Protein AF-A0A7F8K2B3-F1 (afdb_monomer_lite)

Foldseek 3Di:
DAQPVCCLQAFNDPWQVPALFWKKWKKFQFPPPPVVNVPPDPDDPDPPQDAWDWDWDAFPVGDIDIFTWACPPPNTRITTAWMRFDDDSVDGQDPRSQSYANVHDDLVCFQHNVVQADDDDPPPPPPPTIDGDPCQQGGQGQKMKIWTAGHPDDPVCRVVRTLWIKMADGRCLVVQQRHSNSNCVVQPRGHPPDDPPPSWGDFTAMDTPDDDLVSVLVSTDPVSSVVPPPDDPPGRRPRPDTDDD

pLDDT: mean 71.12, std 21.43, range [23.73, 93.31]

Secondary structure (DSSP, 8-state):
---TTTTTTSS--S---S-TTEEEEEEEE--TT-GGGGGG--S------PPSEEEEEE-TT--EEEEEEE-SSTTS-EEEEEEEE-S-TTSTT-TT-TTS-SS-S-TT-TTTT-TTT--SS-TT---TT-EE-THHHH---S-EEEEEEETT--GGGHHHH-SEEEE--S--GGGTTSSHHHHHHHS---TTSS-TTTS-------EEEES-HHHHHHHS-HHHHHHHSSS-TT-----SS----

Sequence (245 aa):
MVPAFMEFISCPAESLYKEPFCALQYYTTCGWLNPRMQNRLHGLSTLVLSADGLYFLYTENGVIYQTFCDMTSGDGGWTLVASVHENHIPGKCTVGDRWSSQQGSTADCPEGDGNWASTFGSVEASASDTRLSPGYYDIQAQDLGMWHVPKKRPLQHWRNSSLLRYRTNTSFFPNLGHNLFGLYQKYPVKYGSGSCQTDNGPAIPLVYDFGDAEKTASYYSPVGQREYLLPKPSHQSFPALLGKV

Organism: Delphinapterus leucas (NCBI:txid9749)

InterPro domains:
  IPR036056 Fibrinogen-like, C-terminal [SSF56496] (50-213)

Structure (mmCIF, N/CA/C/O backbone):
data_AF-A0A7F8K2B3-F1
#
_entry.id   AF-A0A7F8K2B3-F1
#
loop_
_atom_site.group_PDB
_atom_site.id
_atom_site.type_symbol
_atom_site.label_atom_id
_atom_site.label_alt_id
_atom_site.label_comp_id
_atom_site.label_asym_id
_atom_site.label_entity_id
_atom_site.label_seq_id
_atom_site.pdbx_PDB_ins_code
_atom_site.Cartn_x
_atom_site.Cartn_y
_atom_site.Cartn_z
_atom_site.occupancy
_atom_site.B_iso_or_equiv
_atom_site.auth_seq_id
_atom_site.auth_comp_id
_atom_site.auth_asym_id
_atom_site.auth_atom_id
_atom_site.pdbx_PDB_model_num
ATOM 1 N N . MET A 1 1 ? 21.785 -3.515 0.812 1.00 23.73 1 MET A N 1
ATOM 2 C CA . MET A 1 1 ? 20.987 -4.608 0.224 1.00 23.73 1 MET A CA 1
ATOM 3 C C . MET A 1 1 ? 19.585 -4.417 0.771 1.00 23.73 1 MET A C 1
ATOM 5 O O . MET A 1 1 ? 19.396 -4.551 1.972 1.00 23.73 1 MET A O 1
ATOM 9 N N . VAL A 1 2 ? 18.707 -3.850 -0.056 1.00 25.59 2 VAL A N 1
ATOM 10 C CA . VAL A 1 2 ? 17.428 -3.251 0.348 1.00 25.59 2 VAL A CA 1
ATOM 11 C C . VAL A 1 2 ? 16.324 -4.178 -0.152 1.00 25.59 2 VAL A C 1
ATOM 13 O O . VAL A 1 2 ? 16.255 -4.406 -1.360 1.00 25.59 2 VAL A O 1
ATOM 16 N N . PRO A 1 3 ? 15.484 -4.749 0.722 1.00 27.91 3 PRO A N 1
ATOM 17 C CA . PRO A 1 3 ? 14.438 -5.643 0.270 1.00 27.91 3 PRO A CA 1
ATOM 18 C C . PRO A 1 3 ? 13.386 -4.860 -0.547 1.00 27.91 3 PRO A C 1
ATOM 20 O O . PRO A 1 3 ? 12.628 -4.151 0.078 1.00 27.91 3 PRO A O 1
ATOM 23 N N . ALA A 1 4 ? 13.273 -5.055 -1.874 1.00 28.14 4 ALA A N 1
ATOM 24 C CA . ALA A 1 4 ? 12.148 -4.847 -2.835 1.00 28.14 4 ALA A CA 1
ATOM 25 C C . ALA A 1 4 ? 10.791 -4.217 -2.412 1.00 28.14 4 ALA A C 1
ATOM 27 O O . ALA A 1 4 ? 10.156 -3.567 -3.232 1.00 28.14 4 ALA A O 1
ATOM 28 N N . PHE A 1 5 ? 10.296 -4.357 -1.179 1.00 30.11 5 PHE A N 1
ATOM 29 C CA . PHE A 1 5 ? 9.207 -3.498 -0.677 1.00 30.11 5 PHE A CA 1
ATOM 30 C C . PHE A 1 5 ? 9.721 -2.101 -0.288 1.00 30.11 5 PHE A C 1
ATOM 32 O O . PHE A 1 5 ? 9.102 -1.071 -0.540 1.00 30.11 5 PHE A O 1
ATOM 39 N N . MET A 1 6 ? 10.927 -2.081 0.262 1.00 31.81 6 MET A N 1
ATOM 40 C CA . MET A 1 6 ? 11.729 -0.924 0.607 1.00 31.81 6 MET A CA 1
ATOM 41 C C . MET A 1 6 ? 12.229 -0.158 -0.630 1.00 31.81 6 MET A C 1
ATOM 43 O O . MET A 1 6 ? 12.747 0.937 -0.473 1.00 31.81 6 MET A O 1
ATOM 47 N N . GLU A 1 7 ? 12.021 -0.659 -1.851 1.00 31.80 7 GLU A N 1
ATOM 48 C CA . GLU A 1 7 ? 12.250 0.099 -3.092 1.00 31.80 7 GLU A CA 1
ATOM 49 C C . GLU A 1 7 ? 11.193 1.144 -3.421 1.00 31.80 7 GLU A C 1
ATOM 51 O O . GLU A 1 7 ? 11.458 2.051 -4.199 1.00 31.80 7 GLU A O 1
ATOM 56 N N . PHE A 1 8 ? 9.982 1.019 -2.885 1.00 33.41 8 PHE A N 1
ATOM 57 C CA . PHE A 1 8 ? 9.014 2.109 -3.002 1.00 33.41 8 PHE A CA 1
ATOM 58 C C . PHE A 1 8 ? 9.262 3.192 -1.947 1.00 33.41 8 PHE A C 1
ATOM 60 O O . PHE A 1 8 ? 8.820 4.327 -2.098 1.00 33.41 8 PHE A O 1
ATOM 67 N N . ILE A 1 9 ? 9.959 2.820 -0.871 1.00 38.56 9 ILE A N 1
ATOM 68 C CA . ILE A 1 9 ? 10.226 3.655 0.302 1.00 38.56 9 ILE A CA 1
ATOM 69 C C . ILE A 1 9 ? 11.596 4.349 0.186 1.00 38.56 9 ILE A C 1
ATOM 71 O O . ILE A 1 9 ? 11.763 5.490 0.603 1.00 38.56 9 ILE A O 1
ATOM 75 N N . SER A 1 10 ? 12.572 3.681 -0.422 1.00 37.91 10 SER A N 1
ATOM 76 C CA . SER A 1 10 ? 13.893 4.210 -0.775 1.00 37.91 10 SER A CA 1
ATOM 77 C C . SER A 1 10 ? 13.885 4.441 -2.277 1.00 37.91 10 SER A C 1
ATOM 79 O O . SER A 1 10 ? 13.466 3.523 -2.969 1.00 37.91 10 SER A O 1
ATOM 81 N N . CYS A 1 11 ? 14.328 5.608 -2.771 1.00 39.31 11 CYS A N 1
ATOM 82 C CA . CYS A 1 11 ? 14.334 5.970 -4.201 1.00 39.31 11 CYS A CA 1
ATOM 83 C C . CYS A 1 11 ? 14.492 4.729 -5.112 1.00 39.31 11 CYS A C 1
ATOM 85 O O . CYS A 1 11 ? 15.472 4.000 -4.918 1.00 39.31 11 CYS A O 1
ATOM 87 N N . PRO A 1 12 ? 13.591 4.476 -6.081 1.00 41.47 12 PRO A N 1
ATOM 88 C CA . PRO A 1 12 ? 13.464 3.171 -6.726 1.00 41.47 12 PRO A CA 1
ATOM 89 C C . PRO A 1 12 ? 14.806 2.655 -7.245 1.00 41.47 12 PRO A C 1
ATOM 91 O O . PRO A 1 12 ? 15.387 3.215 -8.183 1.00 41.47 12 PRO A O 1
ATOM 94 N N . ALA A 1 13 ? 15.304 1.579 -6.643 1.00 33.47 13 ALA A N 1
ATOM 95 C CA . ALA A 1 13 ? 16.547 0.924 -7.022 1.00 33.47 13 ALA A CA 1
ATOM 96 C C . ALA A 1 13 ? 16.260 -0.290 -7.918 1.00 33.47 13 ALA A C 1
ATOM 98 O O . ALA A 1 13 ? 16.621 -1.415 -7.600 1.00 33.47 13 ALA A O 1
ATOM 99 N N . GLU A 1 14 ? 15.674 -0.034 -9.089 1.00 40.28 14 GLU A N 1
ATOM 100 C CA . GLU A 1 14 ? 15.778 -0.934 -10.247 1.00 40.28 14 GLU A CA 1
ATOM 101 C C . GLU A 1 14 ? 15.221 -2.375 -10.097 1.00 40.28 14 GLU A C 1
ATOM 103 O O . GLU A 1 14 ? 15.633 -3.244 -10.850 1.00 40.28 14 GLU A O 1
ATOM 108 N N . SER A 1 15 ? 14.273 -2.697 -9.210 1.00 36.72 15 SER A N 1
ATOM 109 C CA . SER A 1 15 ? 13.829 -4.096 -8.987 1.00 36.72 15 SER A CA 1
ATOM 110 C C . SER A 1 15 ? 12.418 -4.472 -9.454 1.00 36.72 15 SER A C 1
ATOM 112 O O . SER A 1 15 ? 12.051 -5.647 -9.357 1.00 36.72 15 SER A O 1
ATOM 114 N N . LEU A 1 16 ? 11.658 -3.578 -10.096 1.00 42.31 16 LEU A N 1
ATOM 115 C CA . LEU A 1 16 ? 10.425 -3.955 -10.814 1.00 42.31 16 LEU A CA 1
ATOM 116 C C . LEU A 1 16 ? 10.703 -4.206 -12.299 1.00 42.31 16 LEU A C 1
ATOM 118 O O . LEU A 1 16 ? 10.300 -3.446 -13.176 1.00 42.31 16 LEU A O 1
ATOM 122 N N . TYR A 1 17 ? 11.407 -5.297 -12.590 1.00 40.28 17 TYR A N 1
ATOM 123 C CA . TYR A 1 17 ? 11.901 -5.603 -13.938 1.00 40.28 17 TYR A CA 1
ATOM 124 C C . TYR A 1 17 ? 10.868 -6.198 -14.912 1.00 40.28 17 TYR A C 1
ATOM 126 O O . TYR A 1 17 ? 11.250 -6.599 -16.012 1.00 40.28 17 TYR A O 1
ATOM 134 N N . LYS A 1 18 ? 9.573 -6.272 -14.569 1.00 39.53 18 LYS A N 1
ATOM 135 C CA . LYS A 1 18 ? 8.566 -6.821 -15.503 1.00 39.53 18 LYS A CA 1
ATOM 136 C C . LYS A 1 18 ? 7.342 -5.963 -15.784 1.00 39.53 18 LYS A C 1
ATOM 138 O O . LYS A 1 18 ? 6.844 -6.038 -16.897 1.00 39.53 18 LYS A O 1
ATOM 143 N N . GLU A 1 19 ? 6.895 -5.112 -14.866 1.00 42.53 19 GLU A N 1
ATOM 144 C CA . GLU A 1 19 ? 5.751 -4.222 -15.115 1.00 42.53 19 GLU A CA 1
ATOM 145 C C . GLU A 1 19 ? 5.964 -2.884 -14.380 1.00 42.53 19 GLU A C 1
ATOM 147 O O . GLU A 1 19 ? 5.410 -2.678 -13.298 1.00 42.53 19 GLU A O 1
ATOM 152 N N . PRO A 1 20 ? 6.750 -1.940 -14.942 1.00 46.56 20 PRO A N 1
ATOM 153 C CA . PRO A 1 20 ? 7.065 -0.637 -14.325 1.00 46.56 20 PRO A CA 1
ATOM 154 C C . PRO A 1 20 ? 5.853 0.313 -14.213 1.00 46.56 20 PRO A C 1
ATOM 156 O O . PRO A 1 20 ? 5.967 1.518 -13.959 1.00 46.56 20 PRO A O 1
ATOM 159 N N . PHE A 1 21 ? 4.654 -0.219 -14.427 1.00 51.66 21 PHE A N 1
ATOM 160 C CA . PHE A 1 21 ? 3.429 0.527 -14.601 1.00 51.66 21 PHE A CA 1
ATOM 161 C C . PHE A 1 21 ? 2.335 0.089 -13.639 1.00 51.66 21 PHE A C 1
ATOM 163 O O . PHE A 1 21 ? 1.180 0.182 -14.017 1.00 51.66 21 PHE A O 1
ATOM 170 N N . CYS A 1 22 ? 2.638 -0.364 -12.422 1.00 53.31 22 CYS A N 1
ATOM 171 C CA . CYS A 1 22 ? 1.600 -0.608 -11.416 1.00 53.31 22 CYS A CA 1
ATOM 172 C C . CYS A 1 22 ? 1.573 0.480 -10.339 1.00 53.31 22 CYS A C 1
ATOM 174 O O . CYS A 1 22 ? 2.610 1.010 -9.948 1.00 53.31 22 CYS A O 1
ATOM 176 N N . ALA A 1 23 ? 0.367 0.818 -9.890 1.00 56.75 23 ALA A N 1
ATOM 177 C CA . ALA A 1 23 ? 0.111 1.550 -8.663 1.00 56.75 23 ALA A CA 1
ATOM 178 C C . ALA A 1 23 ? -0.239 0.548 -7.560 1.00 56.75 23 ALA A C 1
ATOM 180 O O . ALA A 1 23 ? -0.966 -0.424 -7.799 1.00 56.75 23 ALA A O 1
ATOM 181 N N . LEU A 1 24 ? 0.273 0.798 -6.360 1.00 66.44 24 LEU A N 1
ATOM 182 C CA . LEU A 1 24 ? 0.018 -0.025 -5.190 1.00 66.44 24 LEU A CA 1
ATOM 183 C C . LEU A 1 24 ? -1.040 0.642 -4.325 1.00 66.44 24 LEU A C 1
ATOM 185 O O . LEU A 1 24 ? -0.813 1.721 -3.782 1.00 66.44 24 LEU A O 1
ATOM 189 N N . GLN A 1 25 ? -2.198 0.007 -4.216 1.00 62.94 25 GLN A N 1
ATOM 190 C CA . GLN A 1 25 ? -3.338 0.535 -3.481 1.00 62.94 25 GLN A CA 1
ATOM 191 C C . GLN A 1 25 ? -3.422 -0.126 -2.110 1.00 62.94 25 GLN A C 1
ATOM 193 O O . GLN A 1 25 ? -3.485 -1.353 -2.022 1.00 62.94 25 GLN A O 1
ATOM 198 N N . TYR A 1 26 ? -3.441 0.689 -1.057 1.00 68.19 26 TYR A N 1
ATOM 199 C CA . TYR A 1 26 ? -3.565 0.249 0.327 1.00 68.19 26 TYR A CA 1
ATOM 200 C C . TYR A 1 26 ? -5.007 0.385 0.783 1.00 68.19 26 TYR A C 1
ATOM 202 O O . TYR A 1 26 ? -5.583 1.478 0.793 1.00 68.19 26 TYR A O 1
ATOM 210 N N . TYR A 1 27 ? -5.557 -0.742 1.196 1.00 72.50 27 TYR A N 1
ATOM 211 C CA . TYR A 1 27 ? -6.891 -0.876 1.733 1.00 72.50 27 TYR A CA 1
ATOM 212 C C . TYR A 1 27 ? -6.814 -1.228 3.202 1.00 72.50 27 TYR A C 1
ATOM 214 O O . TYR A 1 27 ? -5.945 -1.985 3.621 1.00 72.50 27 TYR A O 1
ATOM 222 N N . THR A 1 28 ? -7.750 -0.731 3.988 1.00 74.88 28 THR A N 1
ATOM 223 C CA . THR A 1 28 ? -7.839 -1.092 5.395 1.00 74.88 28 THR A CA 1
ATOM 224 C C . THR A 1 28 ? -9.247 -1.532 5.739 1.00 74.88 28 THR A C 1
ATOM 226 O O . THR A 1 28 ? -10.205 -1.054 5.129 1.00 74.88 28 THR A O 1
ATOM 229 N N . THR A 1 29 ? -9.392 -2.464 6.677 1.00 71.69 29 THR A N 1
ATOM 230 C CA . THR A 1 29 ? -10.722 -2.865 7.148 1.00 71.69 29 THR A CA 1
ATOM 231 C C . THR A 1 29 ? -11.428 -1.648 7.718 1.00 71.69 29 THR A C 1
ATOM 233 O O . THR A 1 29 ? -10.889 -0.951 8.581 1.00 71.69 29 THR A O 1
ATOM 236 N N . CYS A 1 30 ? -12.631 -1.386 7.243 1.00 62.53 30 CYS A N 1
ATOM 237 C CA . CYS A 1 30 ? -13.380 -0.230 7.660 1.00 62.53 30 CYS A CA 1
ATOM 238 C C . CYS A 1 30 ? -13.959 -0.440 9.061 1.00 62.53 30 CYS A C 1
ATOM 240 O O . CYS A 1 30 ? -14.624 -1.439 9.338 1.00 62.53 30 CYS A O 1
ATOM 242 N N . GLY A 1 31 ? -13.793 0.561 9.921 1.00 50.34 31 GLY A N 1
ATOM 243 C CA . GLY A 1 31 ? -14.458 0.658 11.218 1.00 50.34 31 GLY A CA 1
ATOM 244 C C . GLY A 1 31 ? -15.952 1.008 11.126 1.00 50.34 31 GLY A C 1
ATOM 245 O O . GLY A 1 31 ? -16.440 1.752 11.972 1.00 50.34 31 GLY A O 1
ATOM 246 N N . TRP A 1 32 ? -16.705 0.486 10.142 1.00 45.00 32 TRP A N 1
ATOM 247 C CA . TRP A 1 32 ? -18.171 0.673 10.037 1.00 45.00 32 TRP A CA 1
ATOM 248 C C . TRP A 1 32 ? -18.938 0.189 11.288 1.00 45.00 32 TRP A C 1
ATOM 250 O O . TRP A 1 32 ? -20.127 0.460 11.430 1.00 45.00 32 TRP A O 1
ATOM 260 N N . LEU A 1 33 ? -18.270 -0.485 12.229 1.00 43.25 33 LEU A N 1
ATOM 261 C CA . LEU A 1 33 ? -18.825 -0.946 13.500 1.00 43.25 33 LEU A CA 1
ATOM 262 C C . LEU A 1 33 ? -18.466 -0.033 14.683 1.00 43.25 33 LEU A C 1
ATOM 264 O O . LEU A 1 33 ? -18.217 -0.517 15.783 1.00 43.25 33 LEU A O 1
ATOM 268 N N . ASN A 1 34 ? -18.477 1.291 14.510 1.00 34.19 34 ASN A N 1
ATOM 269 C CA . ASN A 1 34 ? -18.675 2.160 15.669 1.00 34.19 34 ASN A CA 1
ATOM 270 C C . ASN A 1 34 ? -20.150 1.996 16.116 1.00 34.19 34 ASN A C 1
ATOM 272 O O . ASN A 1 34 ? -21.043 2.342 15.334 1.00 34.19 34 ASN A O 1
ATOM 276 N N . PRO A 1 35 ? -20.461 1.479 17.325 1.00 34.00 35 PRO A N 1
ATOM 277 C CA . PRO A 1 35 ? -21.828 1.101 17.723 1.00 34.00 35 PRO A CA 1
ATOM 278 C C . PRO A 1 35 ? -22.864 2.234 17.636 1.00 34.00 35 PRO A C 1
ATOM 280 O O . PRO A 1 35 ? -24.068 1.989 17.604 1.00 34.00 35 PRO A O 1
ATOM 283 N N . ARG A 1 36 ? -22.421 3.496 17.551 1.00 35.16 36 ARG A N 1
ATOM 284 C CA . ARG A 1 36 ? -23.303 4.658 17.361 1.00 35.16 36 ARG A CA 1
ATOM 285 C C . ARG A 1 36 ? -23.937 4.751 15.967 1.00 35.16 36 ARG A C 1
ATOM 287 O O . ARG A 1 36 ? -24.919 5.475 15.828 1.00 35.16 36 ARG A O 1
ATOM 294 N N . MET A 1 37 ? -23.436 4.031 14.958 1.00 37.59 37 MET A N 1
ATOM 295 C CA . MET A 1 37 ? -24.056 3.985 13.623 1.00 37.59 37 MET A CA 1
ATOM 296 C C . MET A 1 37 ? -25.189 2.954 13.493 1.00 37.59 37 MET A C 1
ATOM 298 O O . MET A 1 37 ? -26.006 3.083 12.587 1.00 37.59 37 MET A O 1
ATOM 302 N N . GLN A 1 38 ? -25.310 1.978 14.403 1.00 37.34 38 GLN A N 1
ATOM 303 C CA . GLN A 1 38 ? -26.416 1.005 14.364 1.00 37.34 38 GLN A CA 1
ATOM 304 C C . GLN A 1 38 ? -27.746 1.578 14.887 1.00 37.34 38 GLN A C 1
ATOM 306 O O . GLN A 1 38 ? -28.815 1.131 14.479 1.00 37.34 38 GLN A O 1
ATOM 311 N N . ASN A 1 39 ? -27.718 2.628 15.714 1.00 30.56 39 ASN A N 1
ATOM 312 C CA . ASN A 1 39 ? -28.915 3.132 16.405 1.00 30.56 39 ASN A CA 1
ATOM 313 C C . ASN A 1 39 ? -29.742 4.176 15.632 1.00 30.56 39 ASN A C 1
ATOM 315 O O . ASN A 1 39 ? -30.482 4.947 16.242 1.00 30.56 39 ASN A O 1
ATOM 319 N N . ARG A 1 40 ? -29.668 4.216 14.295 1.00 36.53 40 ARG A N 1
ATOM 320 C CA . ARG A 1 40 ? -30.590 5.050 13.493 1.00 36.53 40 ARG A CA 1
ATOM 321 C C . ARG A 1 40 ? -31.327 4.349 12.357 1.00 36.53 40 ARG A C 1
ATOM 323 O O . ARG A 1 40 ? -31.965 5.024 11.560 1.00 36.53 40 ARG A O 1
ATOM 330 N N . LEU A 1 41 ? -31.335 3.018 12.341 1.00 37.34 41 LEU A N 1
ATOM 331 C CA . LEU A 1 41 ? -32.269 2.227 11.537 1.00 37.34 41 LEU A CA 1
ATOM 332 C C . LEU A 1 41 ? -32.789 1.061 12.387 1.00 37.34 41 LEU A C 1
ATOM 334 O O . LEU A 1 41 ? -32.441 -0.099 12.186 1.00 37.34 41 LEU A O 1
ATOM 338 N N . HIS A 1 42 ? -33.616 1.378 13.386 1.00 37.00 42 HIS A N 1
ATOM 339 C CA . HIS A 1 42 ? -34.438 0.357 14.026 1.00 37.00 42 HIS A CA 1
ATOM 340 C C . HIS A 1 42 ? -35.425 -0.189 12.991 1.00 37.00 42 HIS A C 1
ATOM 342 O O . HIS A 1 42 ? -36.345 0.510 12.578 1.00 37.00 42 HIS A O 1
ATOM 348 N N . GLY A 1 43 ? -35.226 -1.451 12.613 1.00 34.12 43 GLY A N 1
ATOM 349 C CA . GLY A 1 43 ? -36.207 -2.240 11.876 1.00 34.12 43 GLY A CA 1
ATOM 350 C C . GLY A 1 43 ? -35.921 -2.377 10.386 1.00 34.12 43 GLY A C 1
ATOM 351 O O . GLY A 1 43 ? -36.659 -1.834 9.582 1.00 34.12 43 GLY A O 1
ATOM 352 N N . LEU A 1 44 ? -34.882 -3.133 10.027 1.00 34.78 44 LEU A N 1
ATOM 353 C CA . LEU A 1 44 ? -34.937 -4.187 9.004 1.00 34.78 44 LEU A CA 1
ATOM 354 C C . LEU A 1 44 ? -33.577 -4.908 8.993 1.00 34.78 44 LEU A C 1
ATOM 356 O O . LEU A 1 44 ? -32.559 -4.336 8.612 1.00 34.78 44 LEU A O 1
ATOM 360 N N . SER A 1 45 ? -33.551 -6.178 9.407 1.00 40.50 45 SER A N 1
ATOM 361 C CA . SER A 1 45 ? -32.411 -7.083 9.197 1.00 40.50 45 SER A CA 1
ATOM 362 C C . SER A 1 45 ? -32.397 -7.544 7.735 1.00 40.50 45 SER A C 1
ATOM 364 O O . SER A 1 45 ? -32.617 -8.705 7.407 1.00 40.50 45 SER A O 1
ATOM 366 N N . THR A 1 46 ? -32.202 -6.597 6.826 1.00 38.28 46 THR A N 1
ATOM 367 C CA . THR A 1 46 ? -31.807 -6.873 5.447 1.00 38.28 46 THR A CA 1
ATOM 368 C C . THR A 1 46 ? -30.310 -6.653 5.375 1.00 38.28 46 THR A C 1
ATOM 370 O O . THR A 1 46 ? -29.846 -5.535 5.591 1.00 38.28 46 THR A O 1
ATOM 373 N N . LEU A 1 47 ? -29.556 -7.718 5.089 1.00 45.06 47 LEU A N 1
ATOM 374 C CA . LEU A 1 47 ? -28.180 -7.617 4.608 1.00 45.06 47 LEU A CA 1
ATOM 375 C C . LEU A 1 47 ? -28.193 -6.682 3.395 1.00 45.06 47 LEU A C 1
ATOM 377 O O . LEU A 1 47 ? -28.582 -7.080 2.298 1.00 45.06 47 LEU A O 1
ATOM 381 N N . VAL A 1 48 ? -27.832 -5.417 3.599 1.00 50.09 48 VAL A N 1
ATOM 382 C CA . VAL A 1 48 ? -27.568 -4.511 2.488 1.00 50.09 48 VAL A CA 1
ATOM 383 C C . VAL A 1 48 ? -26.277 -5.019 1.867 1.00 50.09 48 VAL A C 1
ATOM 385 O O . VAL A 1 48 ? -25.193 -4.778 2.395 1.00 50.09 48 VAL A O 1
ATOM 388 N N . LEU A 1 49 ? -26.399 -5.776 0.775 1.00 56.28 49 LEU A N 1
ATOM 389 C CA . LEU A 1 49 ? -25.276 -6.088 -0.101 1.00 56.28 49 LEU A CA 1
ATOM 390 C C . LEU A 1 49 ? -24.810 -4.764 -0.708 1.00 56.28 49 LEU A C 1
ATOM 392 O O . LEU A 1 49 ? -25.333 -4.289 -1.713 1.00 56.28 49 LEU A O 1
ATOM 396 N N . SER A 1 50 ? -23.878 -4.118 -0.021 1.00 79.69 50 SER A N 1
ATOM 397 C CA . SER A 1 50 ? -23.198 -2.932 -0.513 1.00 79.69 50 SER A CA 1
ATOM 398 C C . SER A 1 50 ? -22.251 -3.376 -1.626 1.00 79.69 50 SER A C 1
ATOM 400 O O . SER A 1 50 ? -21.486 -4.319 -1.455 1.00 79.69 50 SER A O 1
ATOM 402 N N . ALA A 1 51 ? -22.357 -2.750 -2.797 1.00 89.88 51 ALA A N 1
ATOM 403 C CA . ALA A 1 51 ? -21.487 -3.039 -3.932 1.00 89.88 51 ALA A CA 1
ATOM 404 C C . ALA A 1 51 ? -20.185 -2.233 -3.833 1.00 89.88 51 ALA A C 1
ATOM 406 O O . ALA A 1 51 ? -20.146 -1.184 -3.185 1.00 89.88 51 ALA A O 1
ATOM 407 N N . ASP A 1 52 ? -19.132 -2.683 -4.513 1.00 88.50 52 ASP A N 1
ATOM 408 C CA . ASP A 1 52 ? -17.924 -1.872 -4.661 1.00 88.50 52 ASP A CA 1
ATOM 409 C C . ASP A 1 52 ? -18.258 -0.504 -5.268 1.00 88.50 52 ASP A C 1
ATOM 411 O O . ASP A 1 52 ? -19.078 -0.399 -6.185 1.00 88.50 52 ASP A O 1
ATOM 415 N N . GLY A 1 53 ? -17.595 0.553 -4.808 1.00 85.50 53 GLY A N 1
ATOM 416 C CA . GLY A 1 53 ? -17.874 1.884 -5.335 1.00 85.50 53 GLY A CA 1
ATOM 417 C C . GLY A 1 53 ? -17.289 3.017 -4.516 1.00 85.50 53 GLY A C 1
ATOM 418 O O . GLY A 1 53 ? -16.503 2.803 -3.599 1.00 85.50 53 GLY A O 1
ATOM 419 N N . LEU A 1 54 ? -17.657 4.243 -4.883 1.00 85.88 54 LEU A N 1
ATOM 420 C CA . LEU A 1 54 ? -17.275 5.444 -4.150 1.00 85.88 54 LEU A CA 1
ATOM 421 C C . LEU A 1 54 ? -18.291 5.732 -3.042 1.00 85.88 54 LEU A C 1
ATOM 423 O O . LEU A 1 54 ? -19.479 5.884 -3.315 1.00 85.88 54 LEU A O 1
ATOM 427 N N . TYR A 1 55 ? -17.798 5.875 -1.817 1.00 84.31 55 TYR A N 1
ATOM 428 C CA . TYR A 1 55 ? -18.581 6.192 -0.626 1.00 84.31 55 TYR A CA 1
ATOM 429 C C . TYR A 1 55 ? -18.035 7.455 0.037 1.00 84.31 55 TYR A C 1
ATOM 431 O O . TYR A 1 55 ? -16.830 7.714 0.004 1.00 84.31 55 TYR A O 1
ATOM 439 N N . PHE A 1 56 ? -18.923 8.244 0.641 1.00 85.31 56 PHE A N 1
ATOM 440 C CA . PHE A 1 56 ? -18.529 9.324 1.542 1.00 85.31 56 PHE A CA 1
ATOM 441 C C . PHE A 1 56 ? -18.329 8.767 2.949 1.00 85.31 56 PHE A C 1
ATOM 443 O O . PHE A 1 56 ? -19.197 8.067 3.467 1.00 85.31 56 PHE A O 1
ATOM 450 N N . LEU A 1 57 ? -17.197 9.105 3.555 1.00 84.50 57 LEU A N 1
ATOM 451 C CA . LEU A 1 57 ? -16.836 8.786 4.930 1.00 84.50 57 LEU A CA 1
ATOM 452 C C . LEU A 1 57 ? -16.585 10.085 5.698 1.00 84.50 57 LEU A C 1
ATOM 454 O O . LEU A 1 57 ? -16.345 11.140 5.105 1.00 84.50 57 LEU A O 1
ATOM 458 N N . TYR A 1 58 ? -16.631 9.996 7.022 1.00 86.19 58 TYR A N 1
ATOM 459 C CA . TYR A 1 58 ? -16.303 11.091 7.923 1.00 86.19 58 TYR A CA 1
ATOM 460 C C . TYR A 1 58 ? -15.267 10.625 8.939 1.00 86.19 58 TYR A C 1
ATOM 462 O O . TYR A 1 58 ? -15.346 9.500 9.432 1.00 86.19 58 TYR A O 1
ATOM 470 N N . THR A 1 59 ? -14.297 11.485 9.227 1.00 85.00 59 THR A N 1
ATOM 471 C CA . THR A 1 59 ? -13.321 11.235 10.292 1.00 85.00 59 THR A CA 1
ATOM 472 C C . THR A 1 59 ? -13.923 11.475 11.673 1.00 85.00 59 THR A C 1
ATOM 474 O O . THR A 1 59 ? -15.003 12.065 11.786 1.00 85.00 59 THR A O 1
ATOM 477 N N . GLU A 1 60 ? -13.213 11.090 12.737 1.00 85.88 60 GLU A N 1
ATOM 478 C CA . GLU A 1 60 ? -13.618 11.405 14.117 1.00 85.88 60 GLU A CA 1
ATOM 479 C C . GLU A 1 60 ? -13.794 12.921 14.327 1.00 85.88 60 GLU A C 1
ATOM 481 O O . GLU A 1 60 ? -14.748 13.365 14.966 1.00 85.88 60 GLU A O 1
ATOM 486 N N . ASN A 1 61 ? -12.936 13.722 13.689 1.00 86.50 61 ASN A N 1
ATOM 487 C CA . ASN A 1 61 ? -12.977 15.187 13.731 1.00 86.50 61 ASN A CA 1
ATOM 488 C C . ASN A 1 61 ? -13.969 15.818 12.731 1.00 86.50 61 ASN A C 1
ATOM 490 O O . ASN A 1 61 ? -13.981 17.036 12.563 1.00 86.50 61 ASN A O 1
ATOM 494 N N . GLY A 1 62 ? -14.789 15.019 12.040 1.00 83.81 62 GLY A N 1
ATOM 495 C CA . GLY A 1 62 ? -15.838 15.509 11.141 1.00 83.81 62 GLY A CA 1
ATOM 496 C C . GLY A 1 62 ? -15.377 15.911 9.735 1.00 83.81 62 GLY A C 1
ATOM 497 O O . GLY A 1 62 ? -16.138 16.554 9.013 1.00 83.81 62 GLY A O 1
ATOM 498 N N . VAL A 1 63 ? -14.167 15.532 9.307 1.00 85.12 63 VAL A N 1
ATOM 499 C CA . VAL A 1 63 ? -13.706 15.755 7.925 1.00 85.12 63 VAL A CA 1
ATOM 500 C C . VAL A 1 63 ? -14.425 14.783 7.001 1.00 85.12 63 VAL A C 1
ATOM 502 O O . VAL A 1 63 ? -14.288 13.571 7.150 1.00 85.12 63 VAL A O 1
ATOM 505 N N . ILE A 1 64 ? -15.161 15.311 6.025 1.00 83.56 64 ILE A N 1
ATOM 506 C CA . ILE A 1 64 ? -15.864 14.513 5.019 1.00 83.56 64 ILE A CA 1
ATOM 507 C C . ILE A 1 64 ? -14.935 14.272 3.830 1.00 83.56 64 ILE A C 1
ATOM 509 O O . ILE A 1 64 ? -14.362 15.212 3.282 1.00 83.56 64 ILE A O 1
ATOM 513 N N . TYR A 1 65 ? -14.812 13.020 3.397 1.00 80.81 65 TYR A N 1
ATOM 514 C CA . TYR A 1 65 ? -14.036 12.653 2.215 1.00 80.81 65 TYR A CA 1
ATOM 515 C C . TYR A 1 65 ? -14.700 11.505 1.458 1.00 80.81 65 TYR A C 1
ATOM 517 O O . TYR A 1 65 ? -15.368 10.655 2.039 1.00 80.81 65 TYR A O 1
ATOM 525 N N . GLN A 1 66 ? -14.521 11.475 0.139 1.00 84.12 66 GLN A N 1
ATOM 526 C CA . GLN A 1 66 ? -15.007 10.385 -0.701 1.00 84.12 66 GLN A CA 1
ATOM 527 C C . GLN A 1 66 ? -13.873 9.405 -0.982 1.00 84.12 66 GLN A C 1
ATOM 529 O O . GLN A 1 66 ? -12.787 9.830 -1.379 1.00 84.12 66 GLN A O 1
ATOM 534 N N . THR A 1 67 ? -14.105 8.102 -0.842 1.00 84.50 67 THR A N 1
ATOM 535 C CA . THR A 1 67 ? -13.123 7.074 -1.211 1.00 84.50 67 THR A CA 1
ATOM 536 C C . THR A 1 67 ? -13.752 5.807 -1.766 1.00 84.50 67 THR A C 1
ATOM 538 O O . THR A 1 67 ? -14.964 5.627 -1.703 1.00 84.50 67 THR A O 1
ATOM 541 N N . PHE A 1 68 ? -12.927 4.962 -2.384 1.00 85.88 68 PHE A N 1
ATOM 542 C CA . PHE A 1 68 ? -13.367 3.682 -2.921 1.00 85.88 68 PHE A CA 1
ATOM 543 C C . PHE A 1 68 ? -13.444 2.641 -1.802 1.00 85.88 68 PHE A C 1
ATOM 545 O O . PHE A 1 68 ? -12.480 2.467 -1.052 1.00 85.88 68 PHE A O 1
ATOM 552 N N . CYS A 1 69 ? -14.574 1.945 -1.719 1.00 88.25 69 CYS A N 1
ATOM 553 C CA . CYS A 1 69 ? -14.763 0.795 -0.850 1.00 88.25 69 CYS A CA 1
ATOM 554 C C . CYS A 1 69 ? -14.846 -0.477 -1.692 1.00 88.25 69 CYS A C 1
ATOM 556 O O . CYS A 1 69 ? -15.650 -0.569 -2.621 1.00 88.25 69 CYS A O 1
ATOM 558 N N . ASP A 1 70 ? -14.016 -1.450 -1.338 1.00 88.62 70 ASP A N 1
ATOM 559 C CA . ASP A 1 70 ? -14.096 -2.825 -1.802 1.00 88.62 70 ASP A CA 1
ATOM 560 C C . ASP A 1 70 ? -14.997 -3.605 -0.835 1.00 88.62 70 ASP A C 1
ATOM 562 O O . ASP A 1 70 ? -14.656 -3.864 0.320 1.00 88.62 70 ASP A O 1
ATOM 566 N N . MET A 1 71 ? -16.184 -3.947 -1.324 1.00 92.31 71 MET A N 1
ATOM 567 C CA . MET A 1 71 ? -17.232 -4.630 -0.574 1.00 92.31 71 MET A CA 1
ATOM 568 C C . MET A 1 71 ? -17.336 -6.110 -0.953 1.00 92.31 71 MET A C 1
ATOM 570 O O . MET A 1 71 ? -18.329 -6.749 -0.628 1.00 92.31 71 MET A O 1
ATOM 574 N N . THR A 1 72 ? -16.323 -6.664 -1.634 1.00 92.06 72 THR A N 1
ATOM 575 C CA . THR A 1 72 ? -16.359 -8.065 -2.088 1.00 92.06 72 THR A CA 1
ATOM 576 C C . THR A 1 72 ? -15.149 -8.897 -1.663 1.00 92.06 72 THR A C 1
ATOM 578 O O . THR A 1 72 ? -15.283 -10.112 -1.572 1.00 92.06 72 THR A O 1
ATOM 581 N N . SER A 1 73 ? -13.958 -8.323 -1.440 1.00 88.81 73 SER A N 1
ATOM 582 C CA . SER A 1 73 ? -12.810 -9.135 -0.992 1.00 88.81 73 SER A CA 1
ATOM 583 C C . SER A 1 73 ? -13.028 -9.635 0.439 1.00 88.81 73 SER A C 1
ATOM 585 O O . SER A 1 73 ? -13.290 -8.844 1.347 1.00 88.81 73 SER A O 1
ATOM 587 N N . GLY A 1 74 ? -12.907 -10.947 0.661 1.00 88.94 74 GLY A N 1
ATOM 588 C CA . GLY A 1 74 ? -13.322 -11.564 1.925 1.00 88.94 74 GLY A CA 1
ATOM 589 C C . GLY A 1 74 ? -14.811 -11.321 2.185 1.00 88.94 74 GLY A C 1
ATOM 590 O O . GLY A 1 74 ? -15.636 -11.622 1.330 1.00 88.94 74 GLY A O 1
ATOM 591 N N . ASP A 1 75 ? -15.129 -10.722 3.332 1.00 87.25 75 ASP A N 1
ATOM 592 C CA . ASP A 1 75 ? -16.499 -10.330 3.698 1.00 87.25 75 ASP A CA 1
ATOM 593 C C . ASP A 1 75 ? -16.833 -8.872 3.304 1.00 87.25 75 ASP A C 1
ATOM 595 O O . ASP A 1 75 ? -17.852 -8.318 3.719 1.00 87.25 75 ASP A O 1
ATOM 599 N N . GLY A 1 76 ? -15.970 -8.229 2.505 1.00 89.25 76 GLY A N 1
ATOM 600 C CA . GLY A 1 76 ? -16.087 -6.821 2.126 1.00 89.25 76 GLY A CA 1
ATOM 601 C C . GLY A 1 76 ? -15.674 -5.847 3.235 1.00 89.25 76 GLY A C 1
ATOM 602 O O . GLY A 1 76 ? -15.043 -6.220 4.222 1.00 89.25 76 GLY A O 1
ATOM 603 N N . GLY A 1 77 ? -16.006 -4.564 3.061 1.00 89.56 77 GLY A N 1
ATOM 604 C CA . GLY A 1 77 ? -15.715 -3.525 4.050 1.00 89.56 77 GLY A CA 1
ATOM 605 C C . GLY A 1 77 ? -14.277 -3.008 4.020 1.00 89.56 77 GLY A C 1
ATOM 606 O O . GLY A 1 77 ? -13.778 -2.566 5.047 1.00 89.56 77 GLY A O 1
ATOM 607 N N . TRP A 1 78 ? -13.602 -3.040 2.873 1.00 92.44 78 TRP A N 1
ATOM 608 C CA . TRP A 1 78 ? -12.238 -2.537 2.714 1.00 92.44 78 TRP A CA 1
ATOM 609 C C . TRP A 1 78 ? -12.236 -1.110 2.172 1.00 92.44 78 TRP A C 1
ATOM 611 O O . TRP A 1 78 ? -12.779 -0.841 1.106 1.00 92.44 78 TRP A O 1
ATOM 621 N N . THR A 1 79 ? -11.581 -0.189 2.866 1.00 89.19 79 THR A N 1
ATOM 622 C CA . THR A 1 79 ? -11.513 1.230 2.501 1.00 89.19 79 THR A CA 1
ATOM 623 C C . THR A 1 79 ? -10.162 1.557 1.882 1.00 89.19 79 THR A C 1
ATOM 625 O O . THR A 1 79 ? -9.135 1.351 2.524 1.00 89.19 79 THR A O 1
ATOM 628 N N . LEU A 1 80 ? -10.145 2.107 0.663 1.00 87.75 80 LEU A N 1
ATOM 629 C CA . LEU A 1 80 ? -8.924 2.626 0.044 1.00 87.75 80 LEU A CA 1
ATOM 630 C C . LEU A 1 80 ? -8.430 3.849 0.821 1.00 87.75 80 LEU A C 1
ATOM 632 O O . LEU A 1 80 ? -9.111 4.880 0.851 1.00 87.75 80 LEU A O 1
ATOM 636 N N . VAL A 1 81 ? -7.231 3.754 1.395 1.00 86.38 81 VAL A N 1
ATOM 637 C CA . VAL A 1 81 ? -6.645 4.823 2.212 1.00 86.38 81 VAL A CA 1
ATOM 638 C C . VAL A 1 81 ? -5.436 5.495 1.581 1.00 86.38 81 VAL A C 1
ATOM 640 O O . VAL A 1 81 ? -5.247 6.693 1.795 1.00 86.38 81 VAL A O 1
ATOM 643 N N . ALA A 1 82 ? -4.664 4.770 0.770 1.00 85.50 82 ALA A N 1
ATOM 644 C CA . ALA A 1 82 ? -3.500 5.311 0.081 1.00 85.50 82 ALA A CA 1
ATOM 645 C C . ALA A 1 82 ? -3.235 4.621 -1.266 1.00 85.50 82 ALA A C 1
ATOM 647 O O . ALA A 1 82 ? -3.664 3.491 -1.494 1.00 85.50 82 ALA A O 1
ATOM 648 N N . SER A 1 83 ? -2.506 5.298 -2.152 1.00 81.12 83 SER A N 1
ATOM 649 C CA . SER A 1 83 ? -1.959 4.733 -3.385 1.00 81.12 83 SER A CA 1
ATOM 650 C C . SER A 1 83 ? -0.533 5.229 -3.602 1.00 81.12 83 SER A C 1
ATOM 652 O O . SER A 1 83 ? -0.300 6.440 -3.629 1.00 81.12 83 SER A O 1
ATOM 654 N N . VAL A 1 84 ? 0.401 4.303 -3.805 1.00 81.62 84 VAL A N 1
ATOM 655 C CA . VAL A 1 84 ? 1.785 4.591 -4.203 1.00 81.62 84 VAL A CA 1
ATOM 656 C C . VAL A 1 84 ? 1.892 4.446 -5.713 1.00 81.62 84 VAL A C 1
ATOM 658 O O . VAL A 1 84 ? 1.526 3.412 -6.275 1.00 81.62 84 VAL A O 1
ATOM 661 N N . HIS A 1 85 ? 2.367 5.497 -6.371 1.00 79.88 85 HIS A N 1
ATOM 662 C CA . HIS A 1 85 ? 2.516 5.553 -7.815 1.00 79.88 85 HIS A CA 1
ATOM 663 C C . HIS A 1 85 ? 3.908 6.054 -8.178 1.00 79.88 85 HIS A C 1
ATOM 665 O O . HIS A 1 85 ? 4.315 7.132 -7.760 1.00 79.88 85 HIS A O 1
ATOM 671 N N . GLU A 1 86 ? 4.594 5.271 -9.000 1.00 81.75 86 GLU A N 1
ATOM 672 C CA . GLU A 1 86 ? 5.868 5.629 -9.614 1.00 81.75 86 GLU A CA 1
ATOM 673 C C . GLU A 1 86 ? 5.613 6.478 -10.866 1.00 81.75 86 GLU A C 1
ATOM 675 O O . GLU A 1 86 ? 4.993 5.989 -11.807 1.00 81.75 86 GLU A O 1
ATOM 680 N N . ASN A 1 87 ? 6.049 7.730 -10.935 1.00 78.19 87 ASN A N 1
ATOM 681 C CA . ASN A 1 87 ? 5.810 8.571 -12.114 1.00 78.19 87 ASN A CA 1
ATOM 682 C C . ASN A 1 87 ? 6.940 8.514 -13.153 1.00 78.19 87 ASN A C 1
ATOM 684 O O . ASN A 1 87 ? 6.658 8.642 -14.349 1.00 78.19 87 ASN A O 1
ATOM 688 N N . HIS A 1 88 ? 8.191 8.318 -12.739 1.00 82.56 88 HIS A N 1
ATOM 689 C CA . HIS A 1 88 ? 9.358 8.332 -13.610 1.00 82.56 88 HIS A CA 1
ATOM 690 C C . HIS A 1 88 ? 10.563 7.567 -13.021 1.00 82.56 88 HIS A C 1
ATOM 692 O O . HIS A 1 88 ? 11.456 8.163 -12.435 1.00 82.56 88 HIS A O 1
ATOM 698 N N . ILE A 1 89 ? 10.673 6.263 -13.312 1.00 80.94 89 ILE A N 1
ATOM 699 C CA . ILE A 1 89 ? 11.747 5.379 -12.799 1.00 80.94 89 ILE A CA 1
ATOM 700 C C . ILE A 1 89 ? 13.186 5.919 -12.966 1.00 80.94 89 ILE A C 1
ATOM 702 O O . ILE A 1 89 ? 14.015 5.693 -12.072 1.00 80.94 89 ILE A O 1
ATOM 706 N N . PRO A 1 90 ? 13.550 6.584 -14.084 1.00 86.31 90 PRO A N 1
ATOM 707 C CA . PRO A 1 90 ? 14.881 7.177 -14.218 1.00 86.31 90 PRO A CA 1
ATOM 708 C C . PRO A 1 90 ? 15.122 8.374 -13.282 1.00 86.31 90 PRO A C 1
ATOM 710 O O . PRO A 1 90 ? 16.271 8.666 -12.956 1.00 86.31 90 PRO A O 1
ATOM 713 N N . GLY A 1 91 ? 14.065 9.060 -12.845 1.00 83.75 91 GLY A N 1
ATOM 714 C CA . GLY A 1 91 ? 14.119 10.193 -11.926 1.00 83.75 91 GLY A CA 1
ATOM 715 C C . GLY A 1 91 ? 14.296 9.707 -10.500 1.00 83.75 91 GLY A C 1
ATOM 716 O O . GLY A 1 91 ? 13.351 9.270 -9.863 1.00 83.75 91 GLY A O 1
ATOM 717 N N . LYS A 1 92 ? 15.523 9.757 -9.986 1.00 86.25 92 LYS A N 1
ATOM 718 C CA . LYS A 1 92 ? 15.813 9.284 -8.629 1.00 86.25 92 LYS A CA 1
ATOM 719 C C . LYS A 1 92 ? 15.472 10.355 -7.598 1.00 86.25 92 LYS A C 1
ATOM 721 O O . LYS A 1 92 ? 16.245 11.297 -7.430 1.00 86.25 92 LYS A O 1
ATOM 726 N N . CYS A 1 93 ? 14.361 10.167 -6.887 1.00 84.94 93 CYS A N 1
ATOM 727 C CA . CYS A 1 93 ? 13.907 11.070 -5.829 1.00 84.94 93 CYS A CA 1
ATOM 728 C C . CYS A 1 93 ? 13.682 12.499 -6.339 1.00 84.94 93 CYS A C 1
ATOM 730 O O . CYS A 1 93 ? 14.246 13.483 -5.856 1.00 84.94 93 CYS A O 1
ATOM 732 N N . THR A 1 94 ? 12.877 12.579 -7.392 1.00 87.06 94 THR A N 1
ATOM 733 C CA . THR A 1 94 ? 12.491 13.805 -8.085 1.00 87.06 94 THR A CA 1
ATOM 734 C C . THR A 1 94 ? 11.026 14.142 -7.816 1.00 87.06 94 THR A C 1
ATOM 736 O O . THR A 1 94 ? 10.324 13.441 -7.090 1.00 87.06 94 THR A O 1
ATOM 739 N N . VAL A 1 95 ? 10.538 15.246 -8.386 1.00 88.25 95 VAL A N 1
ATOM 740 C CA . VAL A 1 95 ? 9.131 15.648 -8.257 1.00 88.25 95 VAL A CA 1
ATOM 741 C C . VAL A 1 95 ? 8.208 14.487 -8.650 1.00 88.25 95 VAL A C 1
ATOM 743 O O . VAL A 1 95 ? 8.271 13.985 -9.771 1.00 88.25 95 VAL A O 1
ATOM 746 N N . GLY A 1 96 ? 7.328 14.092 -7.728 1.00 81.44 96 GLY A N 1
ATOM 747 C CA . GLY A 1 96 ? 6.462 12.918 -7.857 1.00 81.44 96 GLY A CA 1
ATOM 748 C C . GLY A 1 96 ? 6.727 11.826 -6.818 1.00 81.44 96 GLY A C 1
ATOM 749 O O . GLY A 1 96 ? 5.758 11.220 -6.350 1.00 81.44 96 GLY A O 1
ATOM 750 N N . ASP A 1 97 ? 7.974 11.685 -6.356 1.00 83.56 97 ASP A N 1
ATOM 751 C CA . ASP A 1 97 ? 8.457 10.639 -5.435 1.00 83.56 97 ASP A CA 1
ATOM 752 C C . ASP A 1 97 ? 8.071 10.879 -3.961 1.00 83.56 97 ASP A C 1
ATOM 754 O O . ASP A 1 97 ? 8.869 10.779 -3.031 1.00 83.56 97 ASP A O 1
ATOM 758 N N . ARG A 1 98 ? 6.794 11.183 -3.720 1.00 84.62 98 ARG A N 1
ATOM 759 C CA . ARG A 1 98 ? 6.250 11.601 -2.414 1.00 84.62 98 ARG A CA 1
ATOM 760 C C . ARG A 1 98 ? 6.367 10.547 -1.313 1.00 84.62 98 ARG A C 1
ATOM 762 O O . ARG A 1 98 ? 6.338 10.886 -0.137 1.00 84.62 98 ARG A O 1
ATOM 769 N N . TRP A 1 99 ? 6.444 9.269 -1.669 1.00 83.06 99 TRP A N 1
ATOM 770 C CA . TRP A 1 99 ? 6.562 8.176 -0.696 1.00 83.06 99 TRP A CA 1
ATOM 771 C C . TRP A 1 99 ? 8.014 7.846 -0.324 1.00 83.06 99 TRP A C 1
ATOM 773 O O . TRP A 1 99 ? 8.238 6.968 0.510 1.00 83.06 99 TRP A O 1
ATOM 783 N N . SER A 1 100 ? 8.972 8.570 -0.912 1.00 83.19 100 SER A N 1
ATOM 784 C CA . SER A 1 100 ? 10.388 8.552 -0.551 1.00 83.19 100 SER A CA 1
ATOM 785 C C . SER A 1 100 ? 10.881 9.985 -0.296 1.00 83.19 100 SER A C 1
ATOM 787 O O . SER A 1 100 ? 10.713 10.491 0.812 1.00 83.19 100 SER A O 1
ATOM 789 N N . SER A 1 101 ? 11.443 10.663 -1.297 1.00 84.56 101 SER A N 1
ATOM 790 C CA . SER A 1 101 ? 11.928 12.046 -1.223 1.00 84.56 101 SER A CA 1
ATOM 791 C C . SER A 1 101 ? 11.788 12.732 -2.576 1.00 84.56 101 SER A C 1
ATOM 793 O O . SER A 1 101 ? 12.145 12.161 -3.601 1.00 84.56 101 SER A O 1
ATOM 795 N N . GLN A 1 102 ? 11.357 13.991 -2.585 1.00 86.56 102 GLN A N 1
ATOM 796 C CA . GLN A 1 102 ? 11.418 14.850 -3.776 1.00 86.56 102 GLN A CA 1
ATOM 797 C C . GLN A 1 102 ? 12.633 15.795 -3.764 1.00 86.56 102 GLN A C 1
ATOM 799 O O . GLN A 1 102 ? 12.769 16.650 -4.640 1.00 86.56 102 GLN A O 1
ATOM 804 N N . GLN A 1 103 ? 13.513 15.661 -2.767 1.00 87.56 103 GLN A N 1
ATOM 805 C CA . GLN A 1 103 ? 14.702 16.498 -2.555 1.00 87.56 103 GLN A CA 1
ATOM 806 C C . GLN A 1 103 ? 15.999 15.810 -3.015 1.00 87.56 103 GLN A C 1
ATOM 808 O O . GLN A 1 103 ? 17.099 16.214 -2.640 1.00 87.56 103 GLN A O 1
ATOM 813 N N . GLY A 1 104 ? 15.883 14.754 -3.822 1.00 87.94 104 GLY A N 1
ATOM 814 C CA . GLY A 1 104 ? 16.993 13.881 -4.179 1.00 87.94 104 GLY A CA 1
ATOM 815 C C . GLY A 1 104 ? 17.371 12.905 -3.062 1.00 87.94 104 GLY A C 1
ATOM 816 O O . GLY A 1 104 ? 16.742 12.827 -2.003 1.00 87.94 104 GLY A O 1
ATOM 817 N N . SER A 1 105 ? 18.423 12.132 -3.327 1.00 88.88 105 SER A N 1
ATOM 818 C CA . SER A 1 105 ? 18.991 11.159 -2.392 1.00 88.88 105 SER A CA 1
ATOM 819 C C . SER A 1 105 ? 20.116 11.805 -1.581 1.00 88.88 105 SER A C 1
ATOM 821 O O . SER A 1 105 ? 21.278 11.753 -1.987 1.00 88.88 105 SER A O 1
ATOM 823 N N . THR A 1 106 ? 19.782 12.407 -0.440 1.00 83.88 106 THR A N 1
ATOM 824 C CA . THR A 1 106 ? 20.754 13.036 0.470 1.00 83.88 106 THR A CA 1
ATOM 825 C C . THR A 1 106 ? 20.630 12.501 1.895 1.00 83.88 106 THR A C 1
ATOM 827 O O . THR A 1 106 ? 19.529 12.281 2.395 1.00 83.88 106 THR A O 1
ATOM 830 N N . ALA A 1 107 ? 21.770 12.325 2.569 1.00 87.38 107 ALA A N 1
ATOM 831 C CA . ALA A 1 107 ? 21.814 11.942 3.979 1.00 87.38 107 ALA A CA 1
ATOM 832 C C . ALA A 1 107 ? 21.309 13.059 4.913 1.00 87.38 107 ALA A C 1
ATOM 834 O O . ALA A 1 107 ? 20.896 12.766 6.033 1.00 87.38 107 ALA A O 1
ATOM 835 N N . ASP A 1 108 ? 21.299 14.312 4.444 1.00 88.75 108 ASP A N 1
ATOM 836 C CA . ASP A 1 108 ? 20.809 15.472 5.202 1.00 88.75 108 ASP A CA 1
ATOM 837 C C . ASP A 1 108 ? 19.276 15.484 5.338 1.00 88.75 108 ASP A C 1
ATOM 839 O O . ASP A 1 108 ? 18.729 16.173 6.197 1.00 88.75 108 ASP A O 1
ATOM 843 N N . CYS A 1 109 ? 18.577 14.691 4.518 1.00 86.44 109 CYS A N 1
ATOM 844 C CA . CYS A 1 109 ? 17.129 14.498 4.564 1.00 86.44 109 CYS A CA 1
ATOM 845 C C . CYS A 1 109 ? 16.806 13.018 4.849 1.00 86.44 109 CYS A C 1
ATOM 847 O O . CYS A 1 109 ? 16.277 12.311 3.990 1.00 86.44 109 CYS A O 1
ATOM 849 N N . PRO A 1 110 ? 17.141 12.502 6.049 1.00 84.75 110 PRO A N 1
ATOM 850 C CA . PRO A 1 110 ? 17.082 11.068 6.322 1.00 84.75 110 PRO A CA 1
ATOM 851 C C . PRO A 1 110 ? 15.650 10.517 6.377 1.00 84.75 110 PRO A C 1
ATOM 853 O O . PRO A 1 110 ? 15.463 9.315 6.234 1.00 84.75 110 PRO A O 1
ATOM 856 N N . GLU A 1 111 ? 14.646 11.366 6.594 1.00 83.88 111 GLU A N 1
ATOM 857 C CA . GLU A 1 111 ? 13.219 10.997 6.629 1.00 83.88 111 GLU A CA 1
ATOM 858 C C . GLU A 1 111 ? 12.524 11.200 5.269 1.00 83.88 111 GLU A C 1
ATOM 860 O O . GLU A 1 111 ? 11.353 10.846 5.110 1.00 83.88 111 GLU A O 1
ATOM 865 N N . GLY A 1 112 ? 13.239 11.760 4.283 1.00 87.94 112 GLY A N 1
ATOM 866 C CA . GLY A 1 112 ? 12.670 12.162 3.002 1.00 87.94 112 GLY A CA 1
ATOM 867 C C . GLY A 1 112 ? 11.496 13.129 3.174 1.00 87.94 112 GLY A C 1
ATOM 868 O O . GLY A 1 112 ? 11.527 14.026 4.016 1.00 87.94 112 GLY A O 1
ATOM 869 N N . ASP A 1 113 ? 10.431 12.916 2.403 1.00 85.62 113 ASP A N 1
ATOM 870 C CA . ASP A 1 113 ? 9.202 13.710 2.500 1.00 85.62 113 ASP A CA 1
ATOM 871 C C . ASP A 1 113 ? 8.362 13.364 3.754 1.00 85.62 113 ASP A C 1
ATOM 873 O O . ASP A 1 113 ? 7.430 14.092 4.092 1.00 85.62 113 ASP A O 1
ATOM 877 N N . GLY A 1 114 ? 8.640 12.248 4.444 1.00 86.12 114 GLY A N 1
ATOM 878 C CA . GLY A 1 114 ? 7.984 11.882 5.710 1.00 86.12 114 GLY A CA 1
ATOM 879 C C . GLY A 1 114 ? 6.491 11.511 5.625 1.00 86.12 114 GLY A C 1
ATOM 880 O O . GLY A 1 114 ? 5.842 11.319 6.655 1.00 86.12 114 GLY A O 1
ATOM 881 N N . ASN A 1 115 ? 5.923 11.366 4.422 1.00 85.56 115 ASN A N 1
ATOM 882 C CA . ASN A 1 115 ? 4.475 11.193 4.214 1.00 85.56 115 ASN A CA 1
ATOM 883 C C . ASN A 1 115 ? 3.870 9.926 4.852 1.00 85.56 115 ASN A C 1
ATOM 885 O O . ASN A 1 115 ? 2.665 9.875 5.086 1.00 85.56 115 ASN A O 1
ATOM 889 N N . TRP A 1 116 ? 4.683 8.919 5.188 1.00 84.44 116 TRP A N 1
ATOM 890 C CA . TRP A 1 116 ? 4.224 7.712 5.886 1.00 84.44 116 TRP A CA 1
ATOM 891 C C . TRP A 1 116 ? 3.721 7.982 7.313 1.00 84.44 116 TRP A C 1
ATOM 893 O O . TRP A 1 116 ? 2.834 7.266 7.784 1.00 84.44 116 TRP A O 1
ATOM 903 N N . ALA A 1 117 ? 4.268 9.001 7.986 1.00 84.62 117 ALA A N 1
ATOM 904 C CA . ALA A 1 117 ? 4.021 9.295 9.401 1.00 84.62 117 ALA A CA 1
ATOM 905 C C . ALA A 1 117 ? 3.755 10.789 9.688 1.00 84.62 117 ALA A C 1
ATOM 907 O O . ALA A 1 117 ? 3.811 11.211 10.844 1.00 84.62 117 ALA A O 1
ATOM 908 N N . SER A 1 118 ? 3.443 11.594 8.667 1.00 77.25 118 SER A N 1
ATOM 909 C CA . SER A 1 118 ? 3.086 13.009 8.831 1.00 77.25 118 SER A CA 1
ATOM 910 C C . SER A 1 118 ? 1.566 13.212 8.852 1.00 77.25 118 SER A C 1
ATOM 912 O O . SER A 1 118 ? 0.850 12.684 8.004 1.00 77.25 118 SER A O 1
ATOM 914 N N . THR A 1 119 ? 1.062 13.972 9.832 1.00 54.66 119 THR A N 1
ATOM 915 C CA . THR A 1 119 ? -0.370 14.299 9.999 1.00 54.66 119 THR A CA 1
ATOM 916 C C . THR A 1 119 ? -0.760 15.686 9.496 1.00 54.66 119 THR A C 1
ATOM 918 O O . THR A 1 119 ? -1.949 15.937 9.310 1.00 54.66 119 THR A O 1
ATOM 921 N N . PHE A 1 120 ? 0.188 16.601 9.268 1.00 38.28 120 PHE A N 1
ATOM 922 C CA . PHE A 1 120 ? -0.133 17.997 8.964 1.00 38.28 120 PHE A CA 1
ATOM 923 C C . PHE A 1 120 ? 0.834 18.606 7.951 1.00 38.28 120 PHE A C 1
ATOM 925 O O . PHE A 1 120 ? 2.019 18.772 8.223 1.00 38.28 120 PHE A O 1
ATOM 932 N N . GLY A 1 121 ? 0.277 18.992 6.799 1.00 33.00 121 GLY A N 1
ATOM 933 C CA . GLY A 1 121 ? 0.961 19.772 5.769 1.00 33.00 121 GLY A CA 1
ATOM 934 C C . GLY A 1 121 ? 1.099 19.055 4.428 1.00 33.00 121 GLY A C 1
ATOM 935 O O . GLY A 1 121 ? 2.212 18.749 4.037 1.00 33.00 121 GLY A O 1
ATOM 936 N N . SER A 1 122 ? -0.025 18.785 3.746 1.00 34.16 122 SER A N 1
ATOM 937 C CA . SER A 1 122 ? -0.180 18.705 2.268 1.00 34.16 122 SER A CA 1
ATOM 938 C C . SER A 1 122 ? -1.376 17.813 1.884 1.00 34.16 122 SER A C 1
ATOM 940 O O . SER A 1 122 ? -1.288 16.912 1.053 1.00 34.16 122 SER A O 1
ATOM 942 N N . VAL A 1 123 ? -2.546 18.053 2.489 1.00 34.25 123 VAL A N 1
ATOM 943 C CA . VAL A 1 123 ? -3.799 17.398 2.047 1.00 34.25 123 VAL A CA 1
ATOM 944 C C . VAL A 1 123 ? -4.287 17.995 0.707 1.00 34.25 123 VAL A C 1
ATOM 946 O O . VAL A 1 123 ? -5.209 17.478 0.084 1.00 34.25 123 VAL A O 1
ATOM 949 N N . GLU A 1 124 ? -3.633 19.048 0.203 1.00 33.06 124 GLU A N 1
ATOM 950 C CA . GLU A 1 124 ? -4.019 19.760 -1.025 1.00 33.06 124 GLU A CA 1
ATOM 951 C C . GLU A 1 124 ? -3.280 19.306 -2.297 1.00 33.06 124 GLU A C 1
ATOM 953 O O . GLU A 1 124 ? -3.635 19.733 -3.392 1.00 33.06 124 GLU A O 1
ATOM 958 N N . ALA A 1 125 ? -2.324 18.376 -2.225 1.00 32.72 125 ALA A N 1
ATOM 959 C CA . ALA A 1 125 ? -1.633 17.874 -3.418 1.00 32.72 125 ALA A CA 1
ATOM 960 C C . ALA A 1 125 ? -2.298 16.620 -4.023 1.00 32.72 125 ALA A C 1
ATOM 962 O O . ALA A 1 125 ? -1.616 15.658 -4.370 1.00 32.72 125 ALA A O 1
ATOM 963 N N . SER A 1 126 ? -3.626 16.614 -4.190 1.00 33.41 126 SER A N 1
ATOM 964 C CA . SER A 1 126 ? -4.323 15.575 -4.971 1.00 33.41 126 SER A CA 1
ATOM 965 C C . SER A 1 126 ? -4.286 15.885 -6.476 1.00 33.41 126 SER A C 1
ATOM 967 O O . SER A 1 126 ? -5.304 16.004 -7.151 1.00 33.41 126 SER A O 1
ATOM 969 N N . ALA A 1 127 ? -3.078 16.010 -7.027 1.00 32.91 127 ALA A N 1
ATOM 970 C CA . ALA A 1 127 ? -2.871 15.993 -8.471 1.00 32.91 127 ALA A CA 1
ATOM 971 C C . ALA A 1 127 ? -2.713 14.533 -8.929 1.00 32.91 127 ALA A C 1
ATOM 973 O O . ALA A 1 127 ? -1.643 13.951 -8.780 1.00 32.91 127 ALA A O 1
ATOM 974 N N . SER A 1 128 ? -3.832 13.970 -9.395 1.00 40.22 128 SER A N 1
ATOM 975 C CA . SER A 1 128 ? -4.084 12.759 -10.210 1.00 40.22 128 SER A CA 1
ATOM 976 C C . SER A 1 128 ? -3.368 11.418 -9.964 1.00 40.22 128 SER A C 1
ATOM 978 O O . SER A 1 128 ? -3.959 10.401 -10.324 1.00 40.22 128 SER A O 1
ATOM 980 N N . ASP A 1 129 ? -2.186 11.348 -9.350 1.00 52.78 129 ASP A N 1
ATOM 981 C CA . ASP A 1 129 ? -1.335 10.148 -9.445 1.00 52.78 129 ASP A CA 1
ATOM 982 C C . ASP A 1 129 ? -1.021 9.499 -8.084 1.00 52.78 129 ASP A C 1
ATOM 984 O O . ASP A 1 129 ? -0.964 8.273 -7.988 1.00 52.78 129 ASP A O 1
ATOM 988 N N . THR A 1 130 ? -0.929 10.281 -7.004 1.00 56.06 130 THR A N 1
ATOM 989 C CA . THR A 1 130 ? -0.683 9.784 -5.638 1.00 56.06 130 THR A CA 1
ATOM 990 C C . THR A 1 130 ? -1.852 10.156 -4.731 1.00 56.06 130 THR A C 1
ATOM 992 O O . THR A 1 130 ? -2.246 11.319 -4.669 1.00 56.06 130 THR A O 1
ATOM 995 N N . ARG A 1 131 ? -2.430 9.174 -4.026 1.00 64.44 131 ARG A N 1
ATOM 996 C CA . ARG A 1 131 ? -3.615 9.374 -3.176 1.00 64.44 131 ARG A CA 1
ATOM 997 C C . ARG A 1 131 ? -3.277 9.068 -1.723 1.00 64.44 131 ARG A C 1
ATOM 999 O O . ARG A 1 131 ? -2.798 7.980 -1.438 1.00 64.44 131 ARG A O 1
ATOM 1006 N N . LEU A 1 132 ? -3.603 9.988 -0.824 1.00 71.62 132 LEU A N 1
ATOM 1007 C CA . LEU A 1 132 ? -3.663 9.784 0.622 1.00 71.62 132 LEU A CA 1
ATOM 1008 C C . LEU A 1 132 ? -5.018 10.325 1.081 1.00 71.62 132 LEU A C 1
ATOM 1010 O O . LEU A 1 132 ? -5.328 11.487 0.832 1.00 71.62 132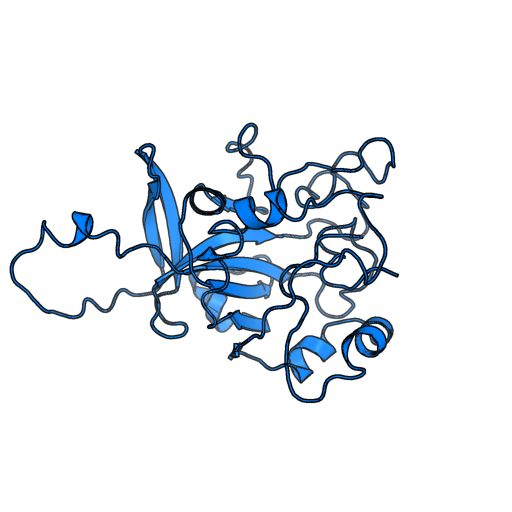 LEU A O 1
ATOM 1014 N N . SER A 1 133 ? -5.863 9.486 1.671 1.00 80.38 133 SER A N 1
ATOM 1015 C CA . SER A 1 133 ? -7.147 9.934 2.223 1.00 80.38 133 SER A CA 1
ATOM 1016 C C . SER A 1 133 ? -7.036 10.150 3.733 1.00 80.38 133 SER A C 1
ATOM 1018 O O . SER A 1 133 ? -6.223 9.470 4.362 1.00 80.38 133 SER A O 1
ATOM 1020 N N . PRO A 1 134 ? -7.887 10.995 4.342 1.00 85.44 134 PRO A N 1
ATOM 1021 C CA . PRO A 1 134 ? -7.940 11.143 5.796 1.00 85.44 134 PRO A CA 1
ATOM 1022 C C . PRO A 1 134 ? -8.084 9.818 6.560 1.00 85.44 134 PRO A C 1
ATOM 1024 O O . PRO A 1 134 ? -7.574 9.675 7.667 1.00 85.44 134 PRO A O 1
ATOM 1027 N N . GLY A 1 135 ? -8.703 8.805 5.942 1.00 85.44 135 GLY A N 1
ATOM 1028 C CA . GLY A 1 135 ? -8.818 7.470 6.522 1.00 85.44 135 GLY A CA 1
ATOM 1029 C C . GLY A 1 135 ? -7.486 6.761 6.787 1.00 85.44 135 GLY A C 1
ATOM 1030 O O . GLY A 1 135 ? -7.461 5.842 7.595 1.00 85.44 135 GLY A O 1
ATOM 1031 N N . TYR A 1 136 ? -6.381 7.189 6.165 1.00 87.75 136 TYR A N 1
ATOM 1032 C CA . TYR A 1 136 ? -5.048 6.614 6.385 1.00 87.75 136 TYR A CA 1
ATOM 1033 C C . TYR A 1 136 ? -4.566 6.746 7.835 1.00 87.75 136 TYR A C 1
ATOM 1035 O O . TYR A 1 136 ? -3.926 5.828 8.348 1.00 87.75 136 TYR A O 1
ATOM 1043 N N . TYR A 1 137 ? -4.878 7.871 8.483 1.00 88.00 137 TYR A N 1
ATOM 1044 C CA . TYR A 1 137 ? -4.477 8.155 9.863 1.00 88.00 137 TYR A CA 1
ATOM 1045 C C . TYR A 1 137 ? -5.642 8.105 10.860 1.00 88.00 137 TYR A C 1
ATOM 1047 O O . TYR A 1 137 ? -5.404 7.961 12.056 1.00 88.00 137 TYR A O 1
ATOM 1055 N N . ASP A 1 138 ? -6.888 8.212 10.391 1.00 89.81 138 ASP A N 1
ATOM 1056 C CA . ASP A 1 138 ? -8.079 8.265 11.248 1.00 89.81 138 ASP A CA 1
ATOM 1057 C C . ASP A 1 138 ? -8.701 6.883 11.527 1.00 89.81 138 ASP A C 1
ATOM 1059 O O . ASP A 1 138 ? -9.081 6.587 12.663 1.00 89.81 138 ASP A O 1
ATOM 1063 N N . ILE A 1 139 ? -8.781 6.004 10.516 1.00 88.88 139 ILE A N 1
ATOM 1064 C CA . ILE A 1 139 ? -9.493 4.725 10.653 1.00 88.88 139 ILE A CA 1
ATOM 1065 C C . ILE A 1 139 ? -8.791 3.836 11.681 1.00 88.88 139 ILE A C 1
ATOM 1067 O O . ILE A 1 139 ? -7.579 3.626 11.629 1.00 88.88 139 ILE A O 1
ATOM 1071 N N . GLN A 1 140 ? -9.592 3.268 12.582 1.00 93.25 140 GLN A N 1
ATOM 1072 C CA . GLN A 1 140 ? -9.173 2.227 13.513 1.00 93.25 140 GLN A CA 1
ATOM 1073 C C . GLN A 1 140 ? -9.372 0.861 12.852 1.00 93.25 140 GLN A C 1
ATOM 1075 O O . GLN A 1 140 ? -10.485 0.331 12.818 1.00 93.25 140 GLN A O 1
ATOM 1080 N N . ALA A 1 141 ? -8.307 0.314 12.278 1.00 91.12 141 ALA A N 1
ATOM 1081 C CA . ALA A 1 141 ? -8.361 -0.897 11.481 1.00 91.12 141 ALA A CA 1
ATOM 1082 C C . ALA A 1 141 ? -7.872 -2.144 12.219 1.00 91.12 141 ALA A C 1
ATOM 1084 O O . ALA A 1 141 ? -7.246 -2.087 13.278 1.00 91.12 141 ALA A O 1
ATOM 1085 N N . GLN A 1 142 ? -8.157 -3.292 11.610 1.00 92.06 142 GLN A N 1
ATOM 1086 C CA . GLN A 1 142 ? -7.684 -4.607 12.020 1.00 92.06 142 GLN A CA 1
ATOM 1087 C C . GLN A 1 142 ? -6.631 -5.133 11.047 1.00 92.06 142 GLN A C 1
ATOM 1089 O O . GLN A 1 142 ? -5.561 -5.566 11.474 1.00 92.06 142 GLN A O 1
ATOM 1094 N N . ASP A 1 143 ? -6.907 -5.033 9.747 1.00 90.94 143 ASP A N 1
ATOM 1095 C CA . ASP A 1 143 ? -6.101 -5.655 8.701 1.00 90.94 143 ASP A CA 1
ATOM 1096 C C . ASP A 1 143 ? -5.800 -4.711 7.528 1.00 90.94 143 ASP A C 1
ATOM 1098 O O . ASP A 1 143 ? -6.430 -3.659 7.350 1.00 90.94 143 ASP A O 1
ATOM 1102 N N . LEU A 1 144 ? -4.809 -5.109 6.725 1.00 91.88 144 LEU A N 1
ATOM 1103 C CA . LEU A 1 144 ? -4.341 -4.407 5.534 1.00 91.88 144 LEU A CA 1
ATOM 1104 C C . LEU A 1 144 ? -4.602 -5.253 4.284 1.00 91.88 144 LEU A C 1
ATOM 1106 O O . LEU A 1 144 ? -4.212 -6.416 4.225 1.00 91.88 144 LEU A O 1
ATOM 1110 N N . GLY A 1 145 ? -5.215 -4.646 3.274 1.00 89.56 145 GLY A N 1
ATOM 1111 C CA . GLY A 1 145 ? -5.379 -5.182 1.928 1.00 89.56 145 GLY A CA 1
ATOM 1112 C C . GLY A 1 145 ? -4.518 -4.415 0.930 1.00 89.56 145 GLY A C 1
ATOM 1113 O O . GLY A 1 145 ? -4.266 -3.221 1.094 1.00 89.56 145 GLY A O 1
ATOM 1114 N N . MET A 1 146 ? -4.048 -5.097 -0.107 1.00 88.69 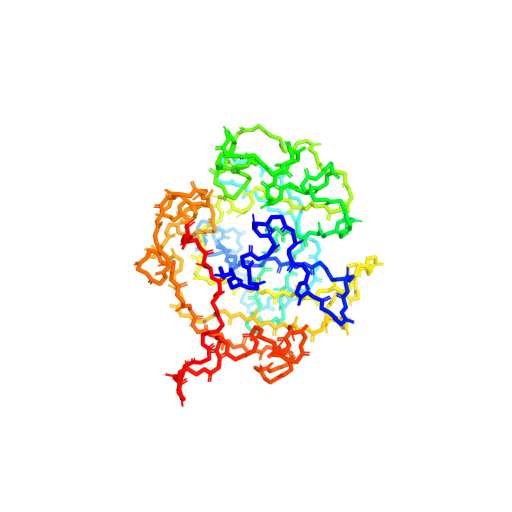146 MET A N 1
ATOM 1115 C CA . MET A 1 146 ? -3.146 -4.531 -1.101 1.00 88.69 146 MET A CA 1
ATOM 1116 C C . MET A 1 146 ? -3.479 -5.024 -2.500 1.00 88.69 146 MET A C 1
ATOM 1118 O O . MET A 1 146 ? -3.541 -6.232 -2.750 1.00 88.69 146 MET A O 1
ATOM 1122 N N . TRP A 1 147 ? -3.673 -4.083 -3.422 1.00 87.38 147 TRP A N 1
ATOM 1123 C CA . TRP A 1 147 ? -3.898 -4.372 -4.836 1.00 87.38 147 TRP A CA 1
ATOM 1124 C C . TRP A 1 147 ? -2.778 -3.769 -5.685 1.00 87.38 147 TRP A C 1
ATOM 1126 O O . TRP A 1 147 ? -2.439 -2.595 -5.537 1.00 87.38 147 TRP A O 1
ATOM 1136 N N . HIS A 1 148 ? -2.238 -4.569 -6.605 1.00 85.56 148 HIS A N 1
ATOM 1137 C CA . HIS A 1 148 ? -1.309 -4.111 -7.642 1.00 85.56 148 HIS A CA 1
ATOM 1138 C C . HIS A 1 148 ? -2.099 -3.865 -8.919 1.00 85.56 148 HIS A C 1
ATOM 1140 O O . HIS A 1 148 ? -2.493 -4.818 -9.594 1.00 85.56 148 HIS A O 1
ATOM 1146 N N . VAL A 1 149 ? -2.352 -2.600 -9.243 1.00 82.12 149 VAL A N 1
ATOM 1147 C CA . VAL A 1 149 ? -3.222 -2.220 -10.362 1.00 82.12 149 VAL A CA 1
ATOM 1148 C C . VAL A 1 149 ? -2.398 -1.528 -11.443 1.00 82.12 149 VAL A C 1
ATOM 1150 O O . VAL A 1 149 ? -1.708 -0.558 -11.131 1.00 82.12 149 VAL A O 1
ATOM 1153 N N . PRO A 1 150 ? -2.474 -1.947 -12.718 1.00 83.88 150 PRO A N 1
ATOM 1154 C CA . PRO A 1 150 ? -1.814 -1.229 -13.798 1.00 83.88 150 PRO A CA 1
ATOM 1155 C C . PRO A 1 150 ? -2.232 0.252 -13.847 1.00 83.88 150 PRO A C 1
ATOM 1157 O O . PRO A 1 150 ? -3.380 0.614 -13.583 1.00 83.88 150 PRO A O 1
ATOM 1160 N N . LYS A 1 151 ? -1.301 1.126 -14.215 1.00 77.31 151 LYS A N 1
ATOM 1161 C CA . LYS A 1 151 ? -1.481 2.573 -14.317 1.00 77.31 151 LYS A CA 1
ATOM 1162 C C . LYS A 1 151 ? -2.557 2.906 -15.341 1.00 77.31 151 LYS A C 1
ATOM 1164 O O . LYS A 1 151 ? -2.779 2.173 -16.306 1.00 77.31 151 LYS A O 1
ATOM 1169 N N . LYS A 1 152 ? -3.198 4.062 -15.145 1.00 78.44 152 LYS A N 1
ATOM 1170 C CA . LYS A 1 152 ? -4.230 4.620 -16.040 1.00 78.44 152 LYS A CA 1
ATOM 1171 C C . LYS A 1 152 ? -5.463 3.719 -16.219 1.00 78.44 152 LYS A C 1
ATOM 1173 O O . LYS A 1 152 ? -6.236 3.910 -17.156 1.00 78.44 152 LYS A O 1
ATOM 1178 N N . ARG A 1 153 ? -5.678 2.743 -15.330 1.00 79.88 153 ARG A N 1
ATOM 1179 C CA . ARG A 1 153 ? -6.909 1.945 -15.306 1.00 79.88 153 ARG A CA 1
ATOM 1180 C C . ARG A 1 153 ? -8.026 2.739 -14.625 1.00 79.88 153 ARG A C 1
ATOM 1182 O O . ARG A 1 153 ? -7.797 3.275 -13.539 1.00 79.88 153 ARG A O 1
ATOM 1189 N N . PRO A 1 154 ? -9.232 2.812 -15.214 1.00 84.25 154 PRO A N 1
ATOM 1190 C CA . PRO A 1 154 ? -10.370 3.431 -14.548 1.00 84.25 154 PRO A CA 1
ATOM 1191 C C . PRO A 1 154 ? -10.826 2.566 -13.366 1.00 84.25 154 PRO A C 1
ATOM 1193 O O . PRO A 1 154 ? -10.675 1.343 -13.389 1.00 84.25 154 PRO A O 1
ATOM 1196 N N . LEU A 1 155 ? -11.428 3.205 -12.360 1.00 82.00 155 LEU A N 1
ATOM 1197 C CA . LEU A 1 155 ? -11.827 2.582 -11.090 1.00 82.00 155 LEU A CA 1
ATOM 1198 C C . LEU A 1 155 ? -12.670 1.310 -11.272 1.00 82.00 155 LEU A C 1
ATOM 1200 O O . LEU A 1 155 ? -12.418 0.300 -10.622 1.00 82.00 155 LEU A O 1
ATOM 1204 N N . GLN A 1 156 ? -13.603 1.316 -12.227 1.00 84.19 156 GLN A N 1
ATOM 1205 C CA . GLN A 1 156 ? -14.476 0.174 -12.544 1.00 84.19 156 GLN A CA 1
ATOM 1206 C C . GLN A 1 156 ? -13.715 -1.078 -13.018 1.00 84.19 156 GLN A C 1
ATOM 1208 O O . GLN A 1 156 ? -14.257 -2.180 -13.014 1.00 84.19 156 GLN A O 1
ATOM 1213 N N . HIS A 1 157 ? -12.462 -0.926 -13.450 1.00 87.44 157 HIS A N 1
ATOM 1214 C CA . HIS A 1 157 ? -11.628 -2.020 -13.940 1.00 87.44 157 HIS A CA 1
ATOM 1215 C C . HIS A 1 157 ? -10.512 -2.408 -12.974 1.00 87.44 157 HIS A C 1
ATOM 1217 O O . HIS A 1 157 ? -9.794 -3.364 -13.264 1.00 87.44 157 HIS A O 1
ATOM 1223 N N . TRP A 1 158 ? -10.346 -1.727 -11.836 1.00 88.06 158 TRP A N 1
ATOM 1224 C CA . TRP A 1 158 ? -9.237 -1.989 -10.912 1.00 88.06 158 TRP A CA 1
ATOM 1225 C C . TRP A 1 158 ? -9.190 -3.441 -10.455 1.00 88.06 158 TRP A C 1
ATOM 1227 O O . TRP A 1 158 ? -8.166 -4.096 -10.637 1.00 88.06 158 TRP A O 1
ATOM 1237 N N . ARG A 1 159 ? -10.313 -3.991 -9.979 1.00 91.25 159 ARG A N 1
ATOM 1238 C CA . ARG A 1 159 ? -10.360 -5.390 -9.535 1.00 91.25 159 ARG A CA 1
ATOM 1239 C C . ARG A 1 159 ? -9.984 -6.365 -10.650 1.00 91.25 159 ARG A C 1
ATOM 1241 O O . ARG A 1 159 ? -9.144 -7.233 -10.440 1.00 91.25 159 ARG A O 1
ATOM 1248 N N . ASN A 1 160 ? -10.593 -6.214 -11.826 1.00 93.06 160 ASN A N 1
ATOM 1249 C CA . ASN A 1 160 ? -10.435 -7.166 -12.931 1.00 93.06 160 ASN A CA 1
ATOM 1250 C C . ASN A 1 160 ? -9.078 -7.046 -13.637 1.00 93.06 160 ASN A C 1
ATOM 1252 O O . ASN A 1 160 ? -8.644 -7.991 -14.285 1.00 93.06 160 ASN A O 1
ATOM 1256 N N . SER A 1 161 ? -8.415 -5.893 -13.525 1.00 88.06 161 SER A N 1
ATOM 1257 C CA . SER A 1 161 ? -7.092 -5.653 -14.112 1.00 88.06 161 SER A CA 1
ATOM 1258 C C . SER A 1 161 ? -5.943 -5.778 -13.116 1.00 88.06 161 SER A C 1
ATOM 1260 O O . SER A 1 161 ? -4.791 -5.631 -13.521 1.00 88.06 161 SER A O 1
ATOM 1262 N N . SER A 1 162 ? -6.229 -6.049 -11.838 1.00 88.00 162 SER A N 1
ATOM 1263 C CA . SER A 1 162 ? -5.193 -6.225 -10.822 1.00 88.00 162 SER A CA 1
ATOM 1264 C C . SER A 1 162 ? -4.267 -7.383 -11.185 1.00 88.00 162 SER A C 1
ATOM 1266 O O . SER A 1 162 ? -4.722 -8.462 -11.556 1.00 88.00 162 SER A O 1
ATOM 1268 N N . LEU A 1 163 ? -2.962 -7.181 -11.032 1.00 88.12 163 LEU A N 1
ATOM 1269 C CA . LEU A 1 163 ? -1.962 -8.233 -11.208 1.00 88.12 163 LEU A CA 1
ATOM 1270 C C . LEU A 1 163 ? -1.929 -9.188 -10.009 1.00 88.12 163 LEU A C 1
ATOM 1272 O O . LEU A 1 163 ? -1.754 -10.400 -10.193 1.00 88.12 163 LEU A O 1
ATOM 1276 N N . LEU A 1 164 ? -2.119 -8.621 -8.812 1.00 85.62 164 LEU A N 1
ATOM 1277 C CA . LEU A 1 164 ? -2.155 -9.275 -7.505 1.00 85.62 164 LEU A CA 1
ATOM 1278 C C . LEU A 1 164 ? -3.182 -8.570 -6.611 1.00 85.62 164 LEU A C 1
ATOM 1280 O O . LEU A 1 164 ? -3.283 -7.341 -6.639 1.00 85.62 164 LEU A O 1
ATOM 1284 N N . ARG A 1 165 ? -3.904 -9.343 -5.795 1.00 91.94 165 ARG A N 1
ATOM 1285 C CA . ARG A 1 165 ? -4.735 -8.844 -4.690 1.00 91.94 165 ARG A CA 1
ATOM 1286 C C . ARG A 1 165 ? -4.559 -9.765 -3.494 1.00 91.94 165 ARG A C 1
A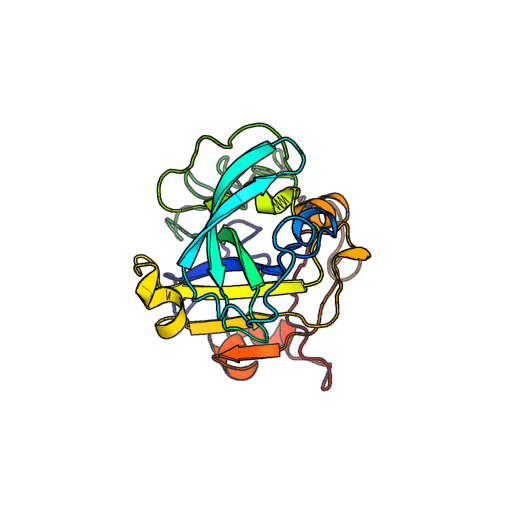TOM 1288 O O . ARG A 1 165 ? -4.784 -10.969 -3.610 1.00 91.94 165 ARG A O 1
ATOM 1295 N N . TYR A 1 166 ? -4.157 -9.208 -2.366 1.00 88.88 166 TYR A N 1
ATOM 1296 C CA . TYR A 1 166 ? -3.920 -9.965 -1.143 1.00 88.88 166 TYR A CA 1
ATOM 1297 C C . TYR A 1 166 ? -4.160 -9.098 0.087 1.00 88.88 166 TYR A C 1
ATOM 1299 O O . TYR A 1 166 ? -4.209 -7.872 -0.002 1.00 88.88 166 TYR A O 1
ATOM 1307 N N . ARG A 1 167 ? -4.322 -9.739 1.239 1.00 91.19 167 ARG A N 1
ATOM 1308 C CA . ARG A 1 167 ? -4.673 -9.089 2.502 1.00 91.19 167 ARG A CA 1
ATOM 1309 C C . ARG A 1 167 ? -4.168 -9.877 3.699 1.00 91.19 167 ARG A C 1
ATOM 1311 O O . ARG A 1 167 ? -3.936 -11.079 3.599 1.00 91.19 167 ARG A O 1
ATOM 1318 N N . THR A 1 168 ? -4.035 -9.213 4.835 1.00 88.75 168 THR A N 1
ATOM 1319 C CA . THR A 1 168 ? -3.869 -9.880 6.128 1.00 88.75 168 THR A CA 1
ATOM 1320 C C . THR A 1 168 ? -5.234 -10.325 6.664 1.00 88.75 168 THR A C 1
ATOM 1322 O O . THR A 1 168 ? -6.286 -9.881 6.192 1.00 88.75 168 THR A O 1
ATOM 1325 N N . ASN A 1 169 ? -5.231 -11.242 7.626 1.00 91.69 169 ASN A N 1
ATOM 1326 C CA . ASN A 1 169 ? -6.441 -11.733 8.294 1.00 91.69 169 ASN A CA 1
ATOM 1327 C C . ASN A 1 169 ? -6.186 -12.068 9.773 1.00 91.69 169 ASN A C 1
ATOM 1329 O O . ASN A 1 169 ? -6.779 -12.996 10.321 1.00 91.69 169 ASN A O 1
ATOM 1333 N N . THR A 1 170 ? -5.240 -11.364 10.390 1.00 88.69 170 THR A N 1
ATOM 1334 C CA . THR A 1 170 ? -4.758 -11.652 11.747 1.00 88.69 170 THR A CA 1
ATOM 1335 C C . THR A 1 170 ? -5.075 -10.530 12.727 1.00 88.69 170 THR A C 1
ATOM 1337 O O . THR A 1 170 ? -4.615 -10.593 13.865 1.00 88.69 170 THR A O 1
ATOM 1340 N N . SER A 1 171 ? -5.787 -9.484 12.293 1.00 93.06 171 SER A N 1
ATOM 1341 C CA . SER A 1 171 ? -6.118 -8.317 13.111 1.00 93.06 171 SER A CA 1
ATOM 1342 C C . SER A 1 171 ? -4.878 -7.704 13.779 1.00 93.06 171 SER A C 1
ATOM 1344 O O . SER A 1 171 ? -4.828 -7.534 14.997 1.00 93.06 171 SER A O 1
ATOM 1346 N N . PHE A 1 172 ? -3.827 -7.424 13.000 1.00 90.06 172 PHE A N 1
ATOM 1347 C CA . PHE A 1 172 ? -2.533 -6.991 13.544 1.00 90.06 172 PHE A CA 1
ATOM 1348 C C . PHE A 1 172 ? -2.490 -5.506 13.943 1.00 90.06 172 PHE A C 1
ATOM 1350 O O . PHE A 1 172 ? -1.731 -5.135 14.843 1.00 90.06 172 PHE A O 1
ATOM 1357 N N . PHE A 1 173 ? -3.289 -4.649 13.298 1.00 90.12 173 PHE A N 1
ATOM 1358 C CA . PHE A 1 173 ? -3.239 -3.199 13.502 1.00 90.12 173 PHE A CA 1
ATOM 1359 C C . PHE A 1 173 ? -3.513 -2.732 14.943 1.00 90.12 173 PHE A C 1
ATOM 1361 O O . PHE A 1 173 ? -2.791 -1.842 15.391 1.00 90.12 173 PHE A O 1
ATOM 1368 N N . PRO A 1 174 ? -4.451 -3.310 15.722 1.00 92.94 174 PRO A N 1
ATOM 1369 C CA . PRO A 1 174 ? -4.714 -2.884 17.097 1.00 92.94 174 PRO A CA 1
ATOM 1370 C C . PRO A 1 174 ? -3.481 -2.897 18.010 1.00 92.94 174 PRO A C 1
ATOM 1372 O O . PRO A 1 174 ? -3.369 -2.066 18.902 1.00 92.94 174 PRO A O 1
ATOM 1375 N N . ASN A 1 175 ? -2.517 -3.786 17.754 1.00 92.12 175 ASN A N 1
ATOM 1376 C CA . ASN A 1 175 ? -1.268 -3.872 18.522 1.00 92.12 175 ASN A CA 1
ATOM 1377 C C . ASN A 1 175 ? -0.131 -3.009 17.938 1.00 92.12 175 ASN A C 1
ATOM 1379 O O . ASN A 1 175 ? 0.978 -2.949 18.483 1.00 92.12 175 ASN A O 1
ATOM 1383 N N . LEU A 1 176 ? -0.385 -2.368 16.797 1.00 89.50 176 LEU A N 1
ATOM 1384 C CA . LEU A 1 176 ? 0.593 -1.669 15.969 1.00 89.50 176 LEU A CA 1
ATOM 1385 C C . LEU A 1 176 ? 0.125 -0.259 15.575 1.00 89.50 176 LEU A C 1
ATOM 1387 O O . LEU A 1 176 ? 0.548 0.262 14.552 1.00 89.50 176 LEU A O 1
ATOM 1391 N N . GLY A 1 177 ? -0.706 0.376 16.409 1.00 90.38 177 GLY A N 1
ATOM 1392 C CA . GLY A 1 177 ? -1.111 1.775 16.228 1.00 90.38 177 GLY A CA 1
ATOM 1393 C C . GLY A 1 177 ? -2.356 1.973 15.360 1.00 90.38 177 GLY A C 1
ATOM 1394 O O . GLY A 1 177 ? -2.581 3.071 14.869 1.00 90.38 177 GLY A O 1
ATOM 1395 N N . HIS A 1 178 ? -3.163 0.925 15.188 1.00 91.25 178 HIS A N 1
ATOM 1396 C CA . HIS A 1 178 ? -4.487 0.914 14.551 1.00 91.25 178 HIS A CA 1
ATOM 1397 C C . HIS A 1 178 ? -4.538 1.182 13.040 1.00 91.25 178 HIS A C 1
ATOM 1399 O O . HIS A 1 178 ? -5.532 0.832 12.413 1.00 91.25 178 HIS A O 1
ATOM 1405 N N . ASN A 1 179 ? -3.494 1.737 12.432 1.00 88.50 179 ASN A N 1
ATOM 1406 C CA . ASN A 1 179 ? -3.393 1.966 10.991 1.00 88.50 179 ASN A CA 1
ATOM 1407 C C . ASN A 1 179 ? -1.923 2.126 10.562 1.00 88.50 179 ASN A C 1
ATOM 1409 O O . ASN A 1 179 ? -1.005 2.000 11.374 1.00 88.50 179 ASN A O 1
ATOM 1413 N N . LEU A 1 180 ? -1.688 2.374 9.269 1.00 88.69 180 LEU A N 1
ATOM 1414 C CA . LEU A 1 180 ? -0.338 2.561 8.726 1.00 88.69 180 LEU A CA 1
ATOM 1415 C C . LEU A 1 180 ? 0.365 3.776 9.337 1.00 88.69 180 LEU A C 1
ATOM 1417 O O . LEU A 1 180 ? 1.554 3.695 9.626 1.00 88.69 180 LEU A O 1
ATOM 1421 N N . PHE A 1 181 ? -0.362 4.866 9.591 1.00 89.62 181 PHE A N 1
ATOM 1422 C CA . PHE A 1 181 ? 0.200 6.042 10.249 1.00 89.62 181 PHE A CA 1
ATOM 1423 C C . PHE A 1 181 ? 0.761 5.697 11.638 1.00 89.62 181 PHE A C 1
ATOM 1425 O O . PHE A 1 181 ? 1.935 5.948 11.905 1.00 89.62 181 PHE A O 1
ATOM 1432 N N . GLY A 1 182 ? -0.031 5.045 12.496 1.00 89.25 182 GLY A N 1
ATOM 1433 C CA . GLY A 1 182 ? 0.433 4.599 13.813 1.00 89.25 182 GLY A CA 1
ATOM 1434 C C . GLY A 1 182 ? 1.564 3.567 13.734 1.00 89.25 182 GLY A C 1
ATOM 1435 O O . GLY A 1 182 ? 2.501 3.605 14.538 1.00 89.25 182 GLY A O 1
ATOM 1436 N N . LEU A 1 183 ? 1.541 2.693 12.723 1.00 89.62 183 LEU A N 1
ATOM 1437 C CA . LEU A 1 183 ? 2.624 1.741 12.485 1.00 89.62 183 LEU A CA 1
ATOM 1438 C C . LEU A 1 183 ? 3.938 2.452 12.156 1.00 89.62 183 LEU A C 1
ATOM 1440 O O . LEU A 1 183 ? 4.961 2.121 12.751 1.00 89.62 183 LEU A O 1
ATOM 1444 N N . TYR A 1 184 ? 3.927 3.445 11.268 1.00 87.06 184 TYR A N 1
ATOM 1445 C CA . TYR A 1 184 ? 5.136 4.178 10.888 1.00 87.06 184 TYR A CA 1
ATOM 1446 C C . TYR A 1 184 ? 5.581 5.211 11.930 1.00 87.06 184 TYR A C 1
ATOM 1448 O O . TYR A 1 184 ? 6.754 5.573 11.954 1.00 87.06 184 TYR A O 1
ATOM 1456 N N . GLN A 1 185 ? 4.715 5.616 12.865 1.00 87.81 185 GLN A N 1
ATOM 1457 C CA . GLN A 1 185 ? 5.163 6.290 14.090 1.00 87.81 185 GLN A CA 1
ATOM 1458 C C . GLN A 1 185 ? 5.990 5.355 14.986 1.00 87.81 185 GLN A C 1
ATOM 1460 O O . GLN A 1 185 ? 6.987 5.776 15.574 1.00 87.81 185 GLN A O 1
ATOM 1465 N N . LYS A 1 186 ? 5.603 4.075 15.082 1.00 88.81 186 LYS A N 1
ATOM 1466 C CA . LYS A 1 186 ? 6.328 3.057 15.862 1.00 88.81 186 LYS A CA 1
ATOM 1467 C C . LYS A 1 186 ? 7.586 2.547 15.149 1.00 88.81 186 LYS A C 1
ATOM 1469 O O . LYS A 1 186 ? 8.581 2.251 15.808 1.00 88.81 186 LYS A O 1
ATOM 1474 N N . TYR A 1 187 ? 7.551 2.478 13.820 1.00 85.25 187 TYR A N 1
ATOM 1475 C CA . TYR A 1 187 ? 8.647 2.044 12.952 1.00 85.25 187 TYR A CA 1
ATOM 1476 C C . TYR A 1 187 ? 8.985 3.137 11.924 1.00 85.25 187 TYR A C 1
ATOM 1478 O O . TYR A 1 187 ? 8.571 3.032 10.767 1.00 85.25 187 TYR A O 1
ATOM 1486 N N . PRO A 1 188 ? 9.725 4.190 12.326 1.00 84.38 188 PRO A N 1
ATOM 1487 C CA . PRO A 1 188 ? 10.026 5.313 11.445 1.00 84.38 188 PRO A CA 1
ATOM 1488 C C . PRO A 1 188 ? 10.736 4.891 10.161 1.00 84.38 188 PRO A C 1
ATOM 1490 O O . PRO A 1 188 ? 11.739 4.179 10.201 1.00 84.38 188 PRO A O 1
ATOM 1493 N N . VAL A 1 189 ? 10.255 5.391 9.026 1.00 84.00 189 VAL A N 1
ATOM 1494 C CA . VAL A 1 189 ? 10.965 5.315 7.746 1.00 84.00 189 VAL A CA 1
ATOM 1495 C C . VAL A 1 189 ? 12.051 6.387 7.750 1.00 84.00 189 VAL A C 1
ATOM 1497 O O . VAL A 1 189 ? 11.781 7.551 7.469 1.00 84.00 189 VAL A O 1
ATOM 1500 N N . LYS A 1 190 ? 13.270 6.009 8.142 1.00 84.25 190 LYS A N 1
ATOM 1501 C CA . LYS A 1 190 ? 14.380 6.952 8.293 1.00 84.25 190 LYS A CA 1
ATOM 1502 C C . LYS A 1 190 ? 15.727 6.295 8.021 1.00 84.25 190 LYS A C 1
ATOM 1504 O O . LYS A 1 190 ? 16.074 5.319 8.684 1.00 84.25 190 LYS A O 1
ATOM 1509 N N . TYR A 1 191 ? 16.502 6.880 7.112 1.00 81.94 191 TYR A N 1
ATOM 1510 C CA . TYR A 1 191 ? 17.867 6.463 6.809 1.00 81.94 191 TYR A CA 1
ATOM 1511 C C . TYR A 1 191 ? 18.758 6.513 8.059 1.00 81.94 191 TYR A C 1
ATOM 1513 O O . TYR A 1 191 ? 18.778 7.509 8.787 1.00 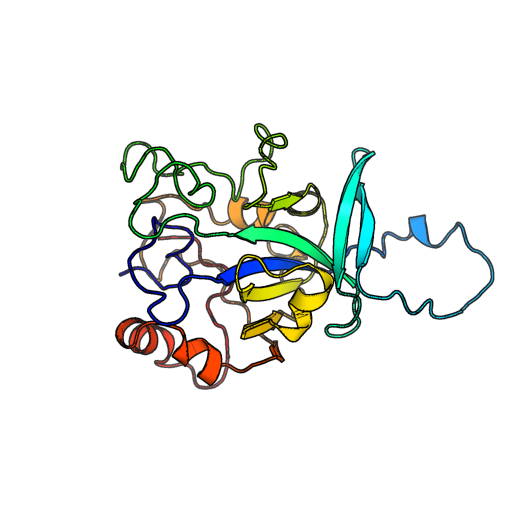81.94 191 TYR A O 1
ATOM 1521 N N . GLY A 1 192 ? 19.502 5.427 8.296 1.00 82.56 192 GLY A N 1
ATOM 1522 C CA . GLY A 1 192 ? 20.446 5.313 9.410 1.00 82.56 192 GLY A CA 1
ATOM 1523 C C . GLY A 1 192 ? 19.780 5.141 10.777 1.00 82.56 192 GLY A C 1
ATOM 1524 O O . GLY A 1 192 ? 20.409 5.410 11.799 1.00 82.56 192 GLY A O 1
ATOM 1525 N N . SER A 1 193 ? 18.505 4.740 10.814 1.00 80.81 193 SER A N 1
ATOM 1526 C CA . SER A 1 193 ? 17.746 4.601 12.063 1.00 80.81 193 SER A CA 1
ATOM 1527 C C . SER A 1 193 ? 17.747 3.188 12.654 1.00 80.81 193 SER A C 1
ATOM 1529 O O . SER A 1 193 ? 17.151 2.990 13.722 1.00 80.81 193 SER A O 1
ATOM 1531 N N . GLY A 1 194 ? 18.399 2.230 11.990 1.00 81.31 194 GLY A N 1
ATOM 1532 C CA . GLY A 1 194 ? 18.559 0.853 12.433 1.00 81.31 194 GLY A CA 1
ATOM 1533 C C . GLY A 1 194 ? 19.679 0.113 11.696 1.00 81.31 194 GLY A C 1
ATOM 1534 O O . GLY A 1 194 ? 20.560 0.696 11.062 1.00 81.31 194 GLY A O 1
ATOM 1535 N N . SER A 1 195 ? 19.682 -1.205 11.849 1.00 77.31 195 SER A N 1
ATOM 1536 C CA . SER A 1 195 ? 20.553 -2.137 11.146 1.00 77.31 195 SER A CA 1
ATOM 1537 C C . SER A 1 195 ? 19.725 -3.218 10.455 1.00 77.31 195 SER A C 1
ATOM 1539 O O . SER A 1 195 ? 18.617 -3.568 10.871 1.00 77.31 195 SER A O 1
ATOM 1541 N N . CYS A 1 196 ? 20.270 -3.745 9.357 1.00 75.00 196 CYS A N 1
ATOM 1542 C CA . CYS A 1 196 ? 19.606 -4.764 8.552 1.00 75.00 196 CYS A CA 1
ATOM 1543 C C . CYS A 1 196 ? 19.272 -5.999 9.403 1.00 75.00 196 CYS A C 1
ATOM 1545 O O . CYS A 1 196 ? 20.115 -6.477 10.160 1.00 75.00 196 CYS A O 1
ATOM 1547 N N . GLN A 1 197 ? 18.059 -6.535 9.235 1.00 72.25 197 GLN A N 1
ATOM 1548 C CA . GLN A 1 197 ? 17.498 -7.690 9.952 1.00 72.25 197 GLN A CA 1
ATOM 1549 C C . GLN A 1 197 ? 17.155 -7.439 11.425 1.00 72.25 197 GLN A C 1
ATOM 1551 O O . GLN A 1 197 ? 16.123 -7.933 11.877 1.00 72.25 197 GLN A O 1
ATOM 1556 N N . THR A 1 198 ? 17.972 -6.690 12.166 1.00 74.50 198 THR A N 1
ATOM 1557 C CA . THR A 1 198 ? 17.779 -6.459 13.607 1.00 74.50 198 THR A CA 1
ATOM 1558 C C . THR A 1 198 ? 16.634 -5.504 13.904 1.00 74.50 198 THR A C 1
ATOM 1560 O O . THR A 1 198 ? 15.862 -5.751 14.826 1.00 74.50 198 THR A O 1
ATOM 1563 N N . ASP A 1 199 ? 16.503 -4.444 13.107 1.00 77.56 199 ASP A N 1
ATOM 1564 C CA . ASP A 1 199 ? 15.549 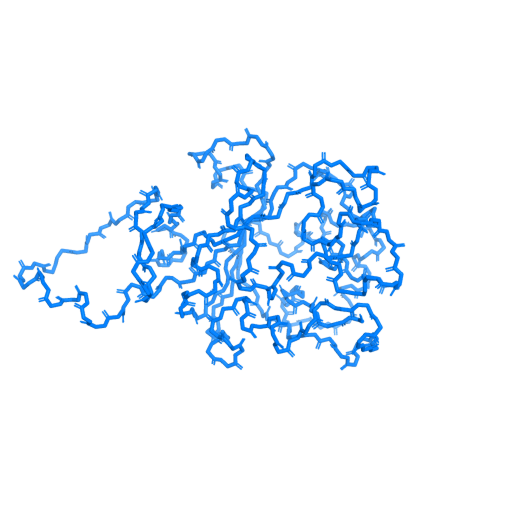-3.350 13.340 1.00 77.56 199 ASP A CA 1
ATOM 1565 C C . ASP A 1 199 ? 14.385 -3.359 12.339 1.00 77.56 199 ASP A C 1
ATOM 1567 O O . ASP A 1 199 ? 13.643 -2.383 12.187 1.00 77.56 199 ASP A O 1
ATOM 1571 N N . ASN A 1 200 ? 14.220 -4.492 11.656 1.00 77.12 200 ASN A N 1
ATOM 1572 C CA . ASN A 1 200 ? 13.134 -4.728 10.725 1.00 77.12 200 ASN A CA 1
ATOM 1573 C C . ASN A 1 200 ? 11.768 -4.625 11.427 1.00 77.12 200 ASN A C 1
ATOM 1575 O O . ASN A 1 200 ? 11.569 -5.097 12.549 1.00 77.12 200 ASN A O 1
ATOM 1579 N N . GLY A 1 201 ? 10.803 -4.057 10.708 1.00 79.12 201 GLY A N 1
ATOM 1580 C CA . GLY A 1 201 ? 9.405 -4.005 11.116 1.00 79.12 201 GLY A CA 1
ATOM 1581 C C . GLY A 1 201 ? 8.720 -5.377 11.120 1.00 79.12 201 GLY A C 1
ATOM 1582 O O . GLY A 1 201 ? 9.317 -6.399 10.765 1.00 79.12 201 GLY A O 1
ATOM 1583 N N . PRO A 1 202 ? 7.440 -5.423 11.516 1.00 81.06 202 PRO A N 1
ATOM 1584 C CA . PRO A 1 202 ? 6.689 -6.666 11.594 1.00 81.06 202 PRO A CA 1
ATOM 1585 C C . PRO A 1 202 ? 6.469 -7.301 10.209 1.00 81.06 202 PRO A C 1
ATOM 1587 O O . PRO A 1 202 ? 6.086 -6.640 9.244 1.00 81.06 202 PRO A O 1
ATOM 1590 N N . ALA A 1 203 ? 6.639 -8.622 10.132 1.00 81.06 203 ALA A N 1
ATOM 1591 C CA . ALA A 1 203 ? 6.276 -9.426 8.967 1.00 81.06 203 ALA A CA 1
ATOM 1592 C C . ALA A 1 203 ? 4.943 -10.142 9.234 1.00 81.06 203 ALA A C 1
ATOM 1594 O O . ALA A 1 203 ? 4.873 -11.029 10.086 1.00 81.06 203 ALA A O 1
ATOM 1595 N N . ILE A 1 204 ? 3.887 -9.746 8.519 1.00 80.75 204 ILE A N 1
ATOM 1596 C CA . ILE A 1 204 ? 2.528 -10.271 8.712 1.00 80.75 204 ILE A CA 1
ATOM 1597 C C . ILE A 1 204 ? 2.193 -11.282 7.599 1.00 80.75 204 ILE A C 1
ATOM 1599 O O . ILE A 1 204 ? 2.466 -10.993 6.431 1.00 80.75 204 ILE A O 1
ATOM 1603 N N . PRO A 1 205 ? 1.626 -12.463 7.915 1.00 82.00 205 PRO A N 1
ATOM 1604 C CA . PRO A 1 205 ? 1.163 -13.417 6.906 1.00 82.00 205 PRO A CA 1
ATOM 1605 C C . PRO A 1 205 ? 0.068 -12.843 5.996 1.00 82.00 205 PRO A C 1
ATOM 1607 O O . PRO A 1 205 ? -0.767 -12.052 6.439 1.00 82.00 205 PRO A O 1
ATOM 1610 N N . LEU A 1 206 ? 0.052 -13.281 4.735 1.00 83.88 206 LEU A N 1
ATOM 1611 C CA . LEU A 1 206 ? -0.908 -12.833 3.723 1.00 83.88 206 LEU A CA 1
ATOM 1612 C C . LEU A 1 206 ? -1.822 -13.969 3.251 1.00 83.88 206 LEU A C 1
ATOM 1614 O O . LEU A 1 206 ? -1.418 -15.128 3.183 1.00 83.88 206 LEU A O 1
ATOM 1618 N N . VAL A 1 207 ? -3.029 -13.597 2.836 1.00 88.00 207 VAL A N 1
ATOM 1619 C CA . VAL A 1 207 ? -3.980 -14.422 2.086 1.00 88.00 207 VAL A CA 1
ATOM 1620 C C . VAL A 1 207 ? -4.232 -13.751 0.738 1.00 88.00 207 VAL A C 1
ATOM 1622 O O . VAL A 1 207 ? -4.471 -12.545 0.678 1.00 88.00 207 VAL A O 1
ATOM 1625 N N . TYR A 1 208 ? -4.172 -14.520 -0.348 1.00 88.88 208 TYR A N 1
ATOM 1626 C CA . TYR A 1 208 ? -4.390 -14.015 -1.704 1.00 88.88 208 TYR A CA 1
ATOM 1627 C C . TYR A 1 208 ? -5.858 -14.149 -2.117 1.00 88.88 208 TYR A C 1
ATOM 1629 O O . TYR A 1 208 ? -6.423 -15.237 -2.062 1.00 88.88 208 TYR A O 1
ATOM 1637 N N . ASP A 1 209 ? -6.448 -13.050 -2.589 1.00 92.69 209 ASP A N 1
ATOM 1638 C CA . ASP A 1 209 ? -7.748 -13.050 -3.270 1.00 92.69 209 ASP A CA 1
ATOM 1639 C C . ASP A 1 209 ? -7.577 -13.139 -4.806 1.00 92.69 209 ASP A C 1
ATOM 1641 O O . ASP A 1 209 ? -8.519 -13.483 -5.522 1.00 92.69 209 ASP A O 1
ATOM 1645 N N . PHE A 1 210 ? -6.394 -12.790 -5.339 1.00 93.31 210 PHE A N 1
ATOM 1646 C CA . PHE A 1 210 ? -5.988 -13.010 -6.734 1.00 93.31 210 PHE A CA 1
ATOM 1647 C C . PHE A 1 210 ? -4.462 -13.082 -6.880 1.00 93.31 210 PHE A C 1
ATOM 1649 O O . PHE A 1 210 ? -3.744 -12.194 -6.413 1.00 93.31 210 PHE A O 1
ATOM 1656 N N . GLY A 1 211 ? -3.978 -14.090 -7.610 1.00 90.31 211 GLY A N 1
ATOM 1657 C CA . GLY A 1 211 ? -2.559 -14.444 -7.658 1.00 90.31 211 GLY A CA 1
ATOM 1658 C C . GLY A 1 211 ? -2.167 -15.367 -6.504 1.00 90.31 211 GLY A C 1
ATOM 1659 O O . GLY A 1 211 ? -3.030 -15.900 -5.812 1.00 90.31 211 GLY A O 1
ATOM 1660 N N . ASP A 1 212 ? -0.868 -15.555 -6.317 1.00 84.94 212 ASP A N 1
ATOM 1661 C CA . ASP A 1 212 ? -0.287 -16.403 -5.278 1.00 84.94 212 ASP A CA 1
ATOM 1662 C C . ASP A 1 212 ? 1.165 -15.973 -5.004 1.00 84.94 212 ASP A C 1
ATOM 1664 O O . ASP A 1 212 ? 1.691 -15.051 -5.637 1.00 84.94 212 ASP A O 1
ATOM 1668 N N . ALA A 1 213 ? 1.819 -16.634 -4.048 1.00 81.31 213 ALA A N 1
ATOM 1669 C CA . ALA A 1 213 ? 3.187 -16.316 -3.650 1.00 81.31 213 ALA A CA 1
ATOM 1670 C C . ALA A 1 213 ? 4.222 -16.511 -4.777 1.00 81.31 213 ALA A C 1
ATOM 1672 O O . ALA A 1 213 ? 5.184 -15.745 -4.846 1.00 81.31 213 ALA A O 1
ATOM 1673 N N . GLU A 1 214 ? 4.032 -17.496 -5.660 1.00 83.94 214 GLU A N 1
ATOM 1674 C CA . GLU A 1 214 ? 4.941 -17.760 -6.782 1.00 83.94 214 GLU A CA 1
ATOM 1675 C C . GLU A 1 214 ? 4.806 -16.663 -7.843 1.00 83.94 214 GLU A C 1
ATOM 1677 O O . GLU A 1 214 ? 5.801 -16.078 -8.280 1.00 83.94 214 GLU A O 1
ATOM 1682 N N . LYS A 1 215 ? 3.566 -16.295 -8.179 1.00 83.06 215 LYS A N 1
ATOM 1683 C CA . LYS A 1 215 ? 3.257 -15.178 -9.069 1.00 83.06 215 LYS A CA 1
ATOM 1684 C C . LYS A 1 215 ? 3.819 -13.872 -8.521 1.00 83.06 215 LYS A C 1
ATOM 1686 O O . LYS A 1 215 ? 4.443 -13.130 -9.278 1.00 83.06 215 LYS A O 1
ATOM 1691 N N . THR A 1 216 ? 3.664 -13.611 -7.222 1.00 81.62 216 THR A N 1
ATOM 1692 C CA . THR A 1 216 ? 4.271 -12.448 -6.562 1.00 81.62 216 THR A CA 1
ATOM 1693 C C . THR A 1 216 ? 5.783 -12.454 -6.727 1.00 81.62 216 THR A C 1
ATOM 1695 O O . THR A 1 216 ? 6.331 -11.479 -7.236 1.00 81.62 216 THR A O 1
ATOM 1698 N N . ALA A 1 217 ? 6.460 -13.556 -6.386 1.00 78.75 217 ALA A N 1
ATOM 1699 C CA . ALA A 1 217 ? 7.909 -13.669 -6.536 1.00 78.75 217 ALA A CA 1
ATOM 1700 C C . ALA A 1 217 ? 8.362 -13.407 -7.983 1.00 78.75 217 ALA A C 1
ATOM 1702 O O . ALA A 1 217 ? 9.346 -12.701 -8.198 1.00 78.75 217 ALA A O 1
ATOM 1703 N N . SER A 1 218 ? 7.608 -13.898 -8.972 1.00 81.19 218 SER A N 1
ATOM 1704 C CA . SER A 1 218 ? 7.937 -13.780 -10.399 1.00 81.19 218 SER A CA 1
ATOM 1705 C C . SER A 1 218 ? 7.969 -12.343 -10.948 1.00 81.19 218 SER A C 1
ATOM 1707 O O . SER A 1 218 ? 8.607 -12.114 -11.984 1.00 81.19 218 SER A O 1
ATOM 1709 N N . TYR A 1 219 ? 7.306 -11.391 -10.276 1.00 79.06 219 TYR A N 1
ATOM 1710 C CA . TYR A 1 219 ? 7.322 -9.968 -10.641 1.00 79.06 219 TYR A CA 1
ATOM 1711 C C . TYR A 1 219 ? 8.566 -9.227 -10.138 1.00 79.06 219 TYR A C 1
ATOM 1713 O O . TYR A 1 219 ? 8.916 -8.187 -10.698 1.00 79.06 219 TYR A O 1
ATOM 1721 N N . TYR A 1 220 ? 9.242 -9.762 -9.120 1.00 74.88 220 TYR A N 1
ATOM 1722 C CA . TYR A 1 220 ? 10.460 -9.183 -8.557 1.00 74.88 220 TYR A CA 1
ATOM 1723 C C . TYR A 1 220 ? 11.720 -9.713 -9.245 1.00 74.88 220 TYR A C 1
ATOM 1725 O O . TYR A 1 220 ? 11.702 -10.746 -9.923 1.00 74.88 220 TYR A O 1
ATOM 1733 N N . SER A 1 221 ? 12.837 -9.006 -9.057 1.00 75.75 221 SER A N 1
ATOM 1734 C CA . SER A 1 221 ? 14.121 -9.376 -9.654 1.00 75.75 221 SER A CA 1
ATOM 1735 C C . SER A 1 221 ? 14.594 -10.781 -9.225 1.00 75.75 221 SER A C 1
ATOM 1737 O O . SER A 1 221 ? 14.412 -11.177 -8.069 1.00 75.75 221 SER A O 1
ATOM 1739 N N . PRO A 1 222 ? 15.268 -11.543 -10.111 1.00 78.12 222 PRO A N 1
ATOM 1740 C CA . PRO A 1 222 ? 15.804 -12.865 -9.768 1.00 78.12 222 PRO A CA 1
ATOM 1741 C C . PRO A 1 222 ? 16.804 -12.856 -8.604 1.00 78.12 222 PRO A C 1
ATOM 1743 O O . PRO A 1 222 ? 16.976 -13.872 -7.933 1.00 78.12 222 PRO A O 1
ATOM 1746 N N . VAL A 1 223 ? 17.483 -11.725 -8.379 1.00 76.69 223 VAL A N 1
ATOM 1747 C CA . VAL A 1 223 ? 18.389 -11.538 -7.237 1.00 76.69 223 VAL A CA 1
ATOM 1748 C C . VAL A 1 223 ? 17.576 -11.379 -5.956 1.00 76.69 223 VAL A C 1
ATOM 1750 O O . VAL A 1 223 ? 17.786 -12.148 -5.022 1.00 76.69 223 VAL A O 1
ATOM 1753 N N . GLY A 1 224 ? 16.583 -10.480 -5.950 1.00 69.88 224 GLY A N 1
ATOM 1754 C CA . GLY A 1 224 ? 15.707 -10.272 -4.798 1.00 69.88 224 GLY A CA 1
ATOM 1755 C C . GLY A 1 224 ? 14.986 -11.551 -4.375 1.00 69.88 224 GLY A C 1
ATOM 1756 O O . GLY A 1 224 ? 14.958 -11.879 -3.195 1.00 69.88 224 GLY A O 1
ATOM 1757 N N . GLN A 1 225 ? 14.496 -12.354 -5.327 1.00 70.44 225 GLN A N 1
ATOM 1758 C CA . GLN A 1 225 ? 13.845 -13.641 -5.034 1.00 70.44 225 GLN A CA 1
ATOM 1759 C C . GLN A 1 225 ? 14.693 -14.564 -4.136 1.00 70.44 225 GLN A C 1
ATOM 1761 O O . GLN A 1 225 ? 14.143 -15.267 -3.291 1.00 70.44 225 GLN A O 1
ATOM 1766 N N . ARG A 1 226 ? 16.027 -14.543 -4.261 1.00 71.12 226 ARG A N 1
ATOM 1767 C CA . ARG A 1 226 ? 16.927 -15.374 -3.437 1.00 71.12 226 ARG A CA 1
ATOM 1768 C C . ARG A 1 226 ? 17.044 -14.883 -1.996 1.00 71.12 226 ARG A C 1
ATOM 1770 O O . ARG A 1 226 ? 17.310 -15.690 -1.113 1.00 71.12 226 ARG A O 1
ATOM 1777 N N . GLU A 1 227 ? 16.837 -13.591 -1.767 1.00 68.81 227 GLU A N 1
ATOM 1778 C CA . GLU A 1 227 ? 16.919 -12.957 -0.447 1.00 68.81 227 GLU A CA 1
ATOM 1779 C C . GLU A 1 227 ? 15.615 -13.123 0.353 1.00 68.81 227 GLU A C 1
ATOM 1781 O O . GLU A 1 227 ? 15.639 -13.100 1.581 1.00 68.81 227 GLU A O 1
ATOM 1786 N N . TYR A 1 228 ? 14.484 -13.354 -0.326 1.00 61.62 228 TYR A N 1
ATOM 1787 C CA . TYR A 1 228 ? 13.174 -13.556 0.311 1.00 61.62 228 TYR A CA 1
ATOM 1788 C C . TYR A 1 228 ? 12.788 -15.009 0.557 1.00 61.62 228 TYR A C 1
ATOM 1790 O O . TYR A 1 228 ? 12.025 -15.289 1.480 1.00 61.62 228 TYR A O 1
ATOM 1798 N N . LEU A 1 229 ? 13.247 -15.928 -0.297 1.00 51.03 229 LEU A N 1
ATOM 1799 C CA . LEU A 1 229 ? 12.693 -17.284 -0.377 1.00 51.03 229 LEU A CA 1
ATOM 1800 C C . LEU A 1 229 ? 13.470 -18.343 0.419 1.00 51.03 229 LEU A C 1
ATOM 1802 O O . LEU A 1 229 ? 13.119 -19.520 0.357 1.00 51.03 229 LEU A O 1
ATOM 1806 N N . LEU A 1 230 ? 14.493 -17.975 1.195 1.00 34.59 230 LEU A N 1
ATOM 1807 C CA . LEU A 1 230 ? 15.313 -18.939 1.938 1.00 34.59 230 LEU A CA 1
ATOM 1808 C C . LEU A 1 230 ? 15.580 -18.484 3.389 1.00 34.59 230 LEU A C 1
ATOM 1810 O O . LEU A 1 230 ? 16.214 -17.448 3.571 1.00 34.59 230 LEU A O 1
ATOM 1814 N N . PRO A 1 231 ? 15.218 -19.264 4.436 1.00 42.69 231 PRO A N 1
ATOM 1815 C CA . PRO A 1 231 ? 14.249 -20.362 4.496 1.00 42.69 231 PRO A CA 1
ATOM 1816 C C . PRO A 1 231 ? 13.189 -20.150 5.601 1.00 42.69 231 PRO A C 1
ATOM 1818 O O . PRO A 1 231 ? 13.516 -20.199 6.785 1.00 42.69 231 PRO A O 1
ATOM 1821 N N . LYS A 1 232 ? 11.895 -20.047 5.257 1.00 38.22 232 LYS A N 1
ATOM 1822 C CA . LYS A 1 232 ? 10.806 -20.509 6.148 1.00 38.22 232 LYS A CA 1
ATOM 1823 C C . LYS A 1 232 ? 9.675 -21.176 5.347 1.00 38.22 232 LYS A C 1
ATOM 1825 O O . LYS A 1 232 ? 8.818 -20.483 4.806 1.00 38.22 232 LYS A O 1
ATOM 1830 N N . PRO A 1 233 ? 9.632 -22.521 5.309 1.00 31.84 233 PRO A N 1
ATOM 1831 C CA . PRO A 1 233 ? 8.668 -23.305 4.534 1.00 31.84 233 PRO A CA 1
ATOM 1832 C C . PRO A 1 233 ? 7.269 -23.419 5.176 1.00 31.84 233 PRO A C 1
ATOM 1834 O O . PRO A 1 233 ? 6.599 -24.431 5.006 1.00 31.84 233 PRO A O 1
ATOM 1837 N N . SER A 1 234 ? 6.786 -22.414 5.915 1.00 32.94 234 SER A N 1
ATOM 1838 C CA . SER A 1 234 ? 5.432 -22.499 6.498 1.00 32.94 234 SER A CA 1
ATOM 1839 C C . SER A 1 234 ? 4.729 -21.177 6.802 1.00 32.94 234 SER A C 1
ATOM 1841 O O . SER A 1 234 ? 3.615 -21.205 7.311 1.00 32.94 234 SER A O 1
ATOM 1843 N N . HIS A 1 235 ? 5.320 -20.022 6.490 1.00 40.22 235 HIS A N 1
ATOM 1844 C CA . HIS A 1 235 ? 4.645 -18.738 6.673 1.00 40.22 235 HIS A CA 1
ATOM 1845 C C . HIS A 1 235 ? 4.943 -17.839 5.479 1.00 40.22 235 HIS A C 1
ATOM 1847 O O . HIS A 1 235 ? 6.045 -17.320 5.336 1.00 40.22 235 HIS A O 1
ATOM 1853 N N . GLN A 1 236 ? 3.942 -17.687 4.609 1.00 44.69 236 GLN A N 1
ATOM 1854 C CA . GLN A 1 236 ? 3.925 -16.782 3.458 1.00 44.69 236 GLN A CA 1
ATOM 1855 C C . GLN A 1 236 ? 3.810 -15.323 3.934 1.00 44.69 236 GLN A C 1
ATOM 1857 O O . GLN A 1 236 ? 2.882 -14.597 3.587 1.00 44.69 236 GLN A O 1
ATOM 1862 N N . SER A 1 237 ? 4.728 -14.895 4.797 1.00 42.16 237 SER A N 1
ATOM 1863 C CA . SER A 1 237 ? 4.922 -13.489 5.110 1.00 42.16 237 SER A CA 1
ATOM 1864 C C . SER A 1 237 ? 5.827 -12.918 4.025 1.00 42.16 237 SER A C 1
ATOM 1866 O O . SER A 1 237 ? 7.052 -12.964 4.144 1.00 42.16 237 SER A O 1
ATOM 1868 N N . PHE A 1 238 ? 5.240 -12.391 2.949 1.00 43.69 238 PHE A N 1
ATOM 1869 C CA . PHE A 1 238 ? 5.943 -11.317 2.251 1.00 43.69 238 PHE A CA 1
ATOM 1870 C C . PHE A 1 238 ? 6.075 -10.172 3.258 1.00 43.69 238 PHE A C 1
ATOM 1872 O O . PHE A 1 238 ? 5.138 -9.961 4.032 1.00 43.69 238 PHE A O 1
ATOM 1879 N N . PRO A 1 239 ? 7.220 -9.479 3.328 1.00 45.31 239 PRO A N 1
ATOM 1880 C CA . PRO A 1 239 ? 7.410 -8.415 4.299 1.00 45.31 239 PRO A CA 1
ATOM 1881 C C . PRO A 1 239 ? 6.405 -7.294 4.027 1.00 45.31 239 PRO A C 1
ATOM 1883 O O . PRO A 1 239 ? 6.633 -6.431 3.187 1.00 45.31 239 PRO A O 1
ATOM 1886 N N . ALA A 1 240 ? 5.254 -7.362 4.695 1.00 38.69 240 ALA A N 1
ATOM 1887 C CA . ALA A 1 240 ? 4.130 -6.499 4.392 1.00 38.69 240 ALA A CA 1
ATOM 1888 C C . ALA A 1 240 ? 4.378 -5.068 4.865 1.00 38.69 240 ALA A C 1
ATOM 1890 O O . ALA A 1 240 ? 3.806 -4.161 4.280 1.00 38.69 240 ALA A O 1
ATOM 1891 N N . LEU A 1 241 ? 5.223 -4.832 5.875 1.00 46.00 241 LEU A N 1
ATOM 1892 C CA . LEU A 1 241 ? 5.476 -3.492 6.411 1.00 46.00 241 LEU A CA 1
ATOM 1893 C C . LEU A 1 241 ? 6.883 -3.410 7.021 1.00 46.00 24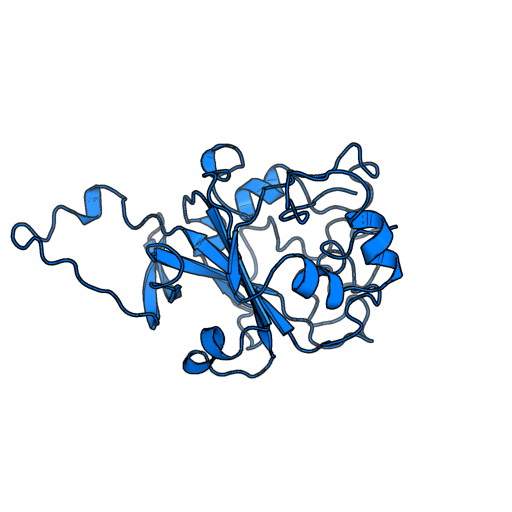1 LEU A C 1
ATOM 1895 O O . LEU A 1 241 ? 7.051 -3.398 8.238 1.00 46.00 241 LEU A O 1
ATOM 1899 N N . LEU A 1 242 ? 7.921 -3.385 6.181 1.00 41.97 242 LEU A N 1
ATOM 1900 C CA . LEU A 1 242 ? 9.282 -3.126 6.661 1.00 41.97 242 LEU A CA 1
ATOM 1901 C C . LEU A 1 242 ? 9.597 -1.624 6.621 1.00 41.97 242 LEU A C 1
ATOM 1903 O O . LEU A 1 242 ? 9.947 -1.085 5.577 1.00 41.97 242 LEU A O 1
ATOM 1907 N N . GLY A 1 243 ? 9.524 -0.970 7.778 1.00 36.91 243 GLY A N 1
ATOM 1908 C CA . GLY A 1 243 ? 10.586 -0.060 8.234 1.00 36.91 243 GLY A CA 1
ATOM 1909 C C . GLY A 1 243 ? 11.194 -0.703 9.488 1.00 36.91 243 GLY A C 1
ATOM 1910 O O . GLY A 1 243 ? 10.434 -1.237 10.286 1.00 36.91 243 GLY A O 1
ATOM 1911 N N . LYS A 1 244 ? 12.507 -0.807 9.709 1.00 36.44 244 LYS A N 1
ATOM 1912 C CA . LYS A 1 244 ? 13.632 0.027 9.266 1.00 36.44 244 LYS A CA 1
ATOM 1913 C C . LYS A 1 244 ? 14.735 -0.755 8.533 1.00 36.44 244 LYS A C 1
ATOM 1915 O O . LYS A 1 244 ? 14.881 -1.957 8.738 1.00 36.44 244 LYS A O 1
ATOM 1920 N N . VAL A 1 245 ? 15.561 -0.018 7.784 1.00 34.81 245 VAL A N 1
ATOM 1921 C CA . VAL A 1 245 ? 17.035 -0.125 7.820 1.00 34.81 245 VAL A CA 1
ATOM 1922 C C . VAL A 1 245 ? 17.540 1.251 8.221 1.00 34.81 245 VAL A C 1
ATOM 1924 O O . VAL A 1 245 ? 17.128 2.232 7.565 1.00 34.81 245 VAL A O 1
#

Radius of gyration: 18.2 Å; chains: 1; bounding box: 58×43×35 Å